Protein AF-A0A7S0GGE9-F1 (afdb_monomer)

Structure (mmCIF, N/CA/C/O backbone):
data_AF-A0A7S0GGE9-F1
#
_entry.id   AF-A0A7S0GGE9-F1
#
loop_
_atom_site.group_PDB
_atom_site.id
_atom_site.type_symbol
_atom_site.label_atom_id
_atom_site.label_alt_id
_atom_site.label_comp_id
_atom_site.label_asym_id
_atom_site.label_entity_id
_atom_site.label_seq_id
_atom_site.pdbx_PDB_ins_code
_atom_site.Cartn_x
_atom_site.Cartn_y
_atom_site.Cartn_z
_atom_site.occupancy
_atom_site.B_iso_or_equiv
_atom_site.auth_seq_id
_atom_site.auth_comp_id
_atom_site.auth_asym_id
_atom_site.auth_atom_id
_atom_site.pdbx_PDB_model_num
ATOM 1 N N . ARG A 1 1 ? -25.304 0.368 14.882 1.00 48.28 1 ARG A N 1
ATOM 2 C CA . ARG A 1 1 ? -25.007 -0.740 13.941 1.00 48.28 1 ARG A CA 1
ATOM 3 C C . ARG A 1 1 ? -23.683 -0.391 13.279 1.00 48.28 1 ARG A C 1
ATOM 5 O O . ARG A 1 1 ? -23.496 0.767 12.946 1.00 48.28 1 ARG A O 1
ATOM 12 N N . LEU A 1 2 ? -22.717 -1.307 13.306 1.00 71.12 2 LEU A N 1
ATOM 13 C CA . LEU A 1 2 ? -21.296 -1.013 13.090 1.00 71.12 2 LEU A CA 1
ATOM 14 C C . LEU A 1 2 ? -21.057 -0.567 11.641 1.00 71.12 2 LEU A C 1
ATOM 16 O O . LEU A 1 2 ? -21.438 -1.290 10.727 1.00 71.12 2 LEU A O 1
ATOM 20 N N . ARG A 1 3 ? -20.396 0.581 11.437 1.00 83.38 3 ARG A N 1
ATOM 21 C CA . ARG A 1 3 ? -20.016 1.112 10.111 1.00 83.38 3 ARG A CA 1
ATOM 22 C C . ARG A 1 3 ? -19.328 0.058 9.229 1.00 83.38 3 ARG A C 1
ATOM 24 O O . ARG A 1 3 ? -19.506 0.059 8.022 1.00 83.38 3 ARG A O 1
ATOM 31 N N . MET A 1 4 ? -18.613 -0.888 9.842 1.00 87.69 4 MET A N 1
ATOM 32 C CA . MET A 1 4 ? -18.031 -2.055 9.167 1.00 87.69 4 MET A CA 1
ATOM 33 C C . MET A 1 4 ? -19.074 -2.892 8.416 1.00 87.69 4 MET A C 1
ATOM 35 O O . MET A 1 4 ? -18.891 -3.166 7.237 1.00 87.69 4 MET A O 1
ATOM 39 N N . ALA A 1 5 ? -20.196 -3.229 9.058 1.00 87.56 5 ALA A N 1
ATOM 40 C CA . ALA A 1 5 ? -21.264 -4.004 8.431 1.00 87.56 5 ALA A CA 1
ATOM 41 C C . ALA A 1 5 ? -21.947 -3.219 7.303 1.00 87.56 5 ALA A C 1
ATOM 43 O O . ALA A 1 5 ? -22.326 -3.794 6.288 1.00 87.56 5 ALA A O 1
ATOM 44 N N . GLU A 1 6 ? -22.078 -1.898 7.456 1.00 86.19 6 GLU A N 1
ATOM 45 C CA . GLU A 1 6 ? -22.597 -1.042 6.390 1.00 86.19 6 GLU A CA 1
ATOM 46 C C . GLU A 1 6 ? -21.668 -1.037 5.175 1.00 86.19 6 GLU A C 1
ATOM 48 O O . GLU A 1 6 ? -22.169 -1.055 4.058 1.00 86.19 6 GLU A O 1
ATOM 53 N N . GLU A 1 7 ? -20.350 -1.032 5.366 1.00 84.62 7 GLU A N 1
ATOM 54 C CA . GLU A 1 7 ? -19.354 -1.080 4.285 1.00 84.62 7 GLU A CA 1
ATOM 55 C C . GLU A 1 7 ? -19.068 -2.503 3.764 1.00 84.62 7 GLU A C 1
ATOM 57 O O . GLU A 1 7 ? -18.236 -2.672 2.874 1.00 84.62 7 GLU A O 1
ATOM 62 N N . GLY A 1 8 ? -19.759 -3.529 4.279 1.00 85.81 8 GLY A N 1
ATOM 63 C CA . GLY A 1 8 ? -19.560 -4.924 3.872 1.00 85.81 8 GLY A CA 1
ATOM 64 C C . GLY A 1 8 ? -18.217 -5.513 4.319 1.00 85.81 8 GLY A C 1
ATOM 65 O O . GLY A 1 8 ? -17.661 -6.360 3.626 1.00 85.81 8 GLY A O 1
ATOM 66 N N . LEU A 1 9 ? -17.675 -5.033 5.443 1.00 87.81 9 LEU A N 1
ATOM 67 C CA . LEU A 1 9 ? -16.426 -5.507 6.035 1.00 87.81 9 LEU A CA 1
ATOM 68 C C . LEU A 1 9 ? -16.710 -6.489 7.174 1.00 87.81 9 LEU A C 1
ATOM 70 O O . LEU A 1 9 ? -17.235 -6.101 8.222 1.00 87.81 9 LEU A O 1
ATOM 74 N N . ASP A 1 10 ? -16.295 -7.739 6.989 1.00 90.06 10 ASP A N 1
ATOM 75 C CA . ASP A 1 10 ? -16.290 -8.746 8.047 1.00 90.06 10 ASP A CA 1
ATOM 76 C C . ASP A 1 10 ? -15.086 -8.534 8.972 1.00 90.06 10 ASP A C 1
ATOM 78 O O . ASP A 1 10 ? -13.942 -8.440 8.523 1.00 90.06 10 ASP A O 1
ATOM 82 N N . GLY A 1 11 ? -15.327 -8.458 10.280 1.00 88.44 11 GLY A N 1
ATOM 83 C CA . GLY A 1 11 ? -14.250 -8.309 11.251 1.00 88.44 11 GLY A CA 1
ATOM 84 C C . GLY A 1 11 ? -14.726 -7.972 12.656 1.00 88.44 11 GLY A C 1
ATOM 85 O O . GLY A 1 11 ? -15.913 -8.040 12.975 1.00 88.44 11 GLY A O 1
ATOM 86 N N . PHE A 1 12 ? -13.765 -7.589 13.491 1.00 86.69 12 PHE A N 1
ATOM 87 C CA . PHE A 1 12 ? -13.970 -7.242 14.893 1.00 86.69 12 PHE A CA 1
ATOM 88 C C . PHE A 1 12 ? -13.584 -5.783 15.136 1.00 86.69 12 PHE A C 1
ATOM 90 O O . PHE A 1 12 ? -12.738 -5.233 14.431 1.00 86.69 12 PHE A O 1
ATOM 97 N N . ALA A 1 13 ? -14.204 -5.167 16.139 1.00 88.19 13 ALA A N 1
ATOM 98 C CA . ALA A 1 13 ? -13.867 -3.824 16.588 1.00 88.19 13 ALA A CA 1
ATOM 99 C C . ALA A 1 13 ? -13.312 -3.892 18.013 1.00 88.19 13 ALA A C 1
ATOM 101 O O . ALA A 1 13 ? -13.937 -4.483 18.893 1.00 88.19 13 ALA A O 1
ATOM 102 N N . GLU A 1 14 ? -12.162 -3.264 18.227 1.00 86.25 14 GLU A N 1
ATOM 103 C CA . GLU A 1 14 ? -11.495 -3.145 19.522 1.00 86.25 14 GLU A CA 1
ATOM 104 C C . GLU A 1 14 ? -11.276 -1.659 19.829 1.00 86.25 14 GLU A C 1
ATOM 106 O O . GLU A 1 14 ? -11.002 -0.864 18.927 1.00 86.25 14 GLU A O 1
ATOM 111 N N . VAL A 1 15 ? -11.429 -1.271 21.096 1.00 89.81 15 VAL A N 1
ATOM 112 C CA . VAL A 1 15 ? -11.192 0.100 21.562 1.00 89.81 15 VAL A CA 1
ATOM 113 C C . VAL A 1 15 ? -10.160 0.053 22.677 1.00 89.81 15 VAL A C 1
ATOM 115 O O . VAL A 1 15 ? -10.407 -0.539 23.725 1.00 89.81 15 VAL A O 1
ATOM 118 N N . VAL A 1 16 ? -9.025 0.713 22.457 1.00 89.38 16 VAL A N 1
ATOM 119 C CA . VAL A 1 16 ? -7.952 0.845 23.445 1.00 89.38 16 VAL A CA 1
ATOM 120 C C . VAL A 1 16 ? -7.959 2.269 23.985 1.00 89.38 16 VAL A C 1
ATOM 122 O O . VAL A 1 16 ? -7.801 3.230 23.233 1.00 89.38 16 VAL A O 1
ATOM 125 N N . ALA A 1 17 ? -8.157 2.405 25.295 1.00 90.44 17 ALA A N 1
ATOM 126 C CA . ALA A 1 17 ? -8.022 3.671 26.003 1.00 90.44 17 ALA A CA 1
ATOM 127 C C . ALA A 1 17 ? -6.637 3.738 26.655 1.00 90.44 17 ALA A C 1
ATOM 129 O O . ALA A 1 17 ? -6.206 2.780 27.293 1.00 90.44 17 ALA A O 1
ATOM 130 N N . THR A 1 18 ? -5.952 4.872 26.517 1.00 87.62 18 THR A N 1
ATOM 131 C CA . THR A 1 18 ? -4.646 5.103 27.140 1.00 87.62 18 THR A CA 1
ATOM 132 C C . THR A 1 18 ? -4.607 6.468 27.814 1.00 87.62 18 THR A C 1
ATOM 134 O O . THR A 1 18 ? -5.275 7.404 27.374 1.00 87.62 18 THR A O 1
ATOM 137 N N . GLN A 1 19 ? -3.819 6.568 28.882 1.00 88.38 19 GLN A N 1
ATOM 138 C CA . GLN A 1 19 ? -3.382 7.845 29.457 1.00 88.38 19 GLN A CA 1
ATOM 139 C C . GLN A 1 19 ? -1.988 8.253 28.949 1.00 88.38 19 GLN A C 1
ATOM 141 O O . GLN A 1 19 ? -1.542 9.362 29.229 1.00 88.38 19 GLN A O 1
ATOM 146 N N . ALA A 1 20 ? -1.306 7.348 28.240 1.00 84.62 20 ALA A N 1
ATOM 147 C CA . ALA A 1 20 ? 0.007 7.557 27.645 1.00 84.62 20 ALA A CA 1
ATOM 148 C C . ALA A 1 20 ? -0.105 8.160 26.232 1.00 84.62 20 ALA A C 1
ATOM 150 O O . ALA A 1 20 ? -1.142 8.707 25.847 1.00 84.62 20 ALA A O 1
ATOM 151 N N . GLU A 1 21 ? 0.972 8.059 25.456 1.00 86.38 21 GLU A N 1
ATOM 152 C CA . GLU A 1 21 ? 1.027 8.571 24.091 1.00 86.38 21 GLU A CA 1
ATOM 153 C C . GLU A 1 21 ? 0.160 7.749 23.125 1.00 86.38 21 GLU A C 1
ATOM 155 O O . GLU A 1 21 ? -0.146 6.570 23.328 1.00 86.38 21 GLU A O 1
ATOM 160 N N . TYR A 1 22 ? -0.235 8.388 22.024 1.00 87.06 22 TYR A N 1
ATOM 161 C CA . TYR A 1 22 ? -1.051 7.766 20.981 1.00 87.06 22 TYR A CA 1
ATOM 162 C C . TYR A 1 22 ? -0.355 6.560 20.324 1.00 87.06 22 TYR A C 1
ATOM 164 O O . TYR A 1 22 ? -0.999 5.562 19.991 1.00 87.06 22 TYR A O 1
ATOM 172 N N . SER A 1 23 ? 0.968 6.640 20.178 1.00 90.31 23 SER A N 1
ATOM 173 C CA . SER A 1 23 ? 1.836 5.578 19.661 1.00 90.31 23 SER A CA 1
ATOM 174 C C . SER A 1 23 ? 1.740 4.292 20.491 1.00 90.31 23 SER A C 1
ATOM 176 O O . SER A 1 23 ? 1.601 3.205 19.921 1.00 90.31 23 SER A O 1
ATOM 178 N N . ASP A 1 24 ? 1.734 4.412 21.820 1.00 90.62 24 ASP A N 1
ATOM 179 C CA . ASP A 1 24 ? 1.624 3.285 22.749 1.00 90.62 24 ASP A CA 1
ATOM 180 C C . ASP A 1 24 ? 0.258 2.608 22.657 1.00 90.62 24 ASP A C 1
ATOM 182 O O . ASP A 1 24 ? 0.182 1.380 22.649 1.00 90.62 24 ASP A O 1
ATOM 186 N N . ALA A 1 25 ? -0.824 3.384 22.518 1.00 91.56 25 ALA A N 1
ATOM 187 C CA . ALA A 1 25 ? -2.161 2.822 22.317 1.00 91.56 25 ALA A CA 1
ATOM 188 C C . ALA A 1 25 ? -2.255 1.990 21.036 1.00 91.56 25 ALA A C 1
ATOM 190 O O . ALA A 1 25 ? -2.810 0.890 21.064 1.00 91.56 25 ALA A O 1
ATOM 191 N N . ILE A 1 26 ? -1.704 2.484 19.921 1.00 91.00 26 ILE A N 1
ATOM 192 C CA . ILE A 1 26 ? -1.685 1.717 18.669 1.00 91.00 26 ILE A CA 1
ATOM 193 C C . ILE A 1 26 ? -0.847 0.454 18.839 1.00 91.00 26 ILE A C 1
ATOM 195 O O . ILE A 1 26 ? -1.274 -0.618 18.415 1.00 91.00 26 ILE A O 1
ATOM 199 N N . CYS A 1 27 ? 0.330 0.551 19.460 1.00 91.00 27 CYS A N 1
ATOM 200 C CA . CYS A 1 27 ? 1.185 -0.615 19.649 1.00 91.00 27 CYS A CA 1
ATOM 201 C C . CYS A 1 27 ? 0.510 -1.667 20.533 1.00 91.00 27 CYS A C 1
ATOM 203 O O . CYS A 1 27 ? 0.489 -2.839 20.166 1.00 91.00 27 CYS A O 1
ATOM 205 N N . ALA A 1 28 ? -0.111 -1.251 21.638 1.00 91.06 28 ALA A N 1
ATOM 206 C CA . ALA A 1 28 ? -0.884 -2.132 22.503 1.00 91.06 28 ALA A CA 1
ATOM 207 C C . ALA A 1 28 ? -2.034 -2.807 21.745 1.00 91.06 28 ALA A C 1
ATOM 209 O O . ALA A 1 28 ? -2.199 -4.018 21.866 1.00 91.06 28 ALA A O 1
ATOM 210 N N . ALA A 1 29 ? -2.775 -2.063 20.916 1.00 91.19 29 ALA A N 1
ATOM 211 C CA . ALA A 1 29 ? -3.810 -2.642 20.064 1.00 91.19 29 ALA A CA 1
ATOM 212 C C . ALA A 1 29 ? -3.218 -3.706 19.126 1.00 91.19 29 ALA A C 1
ATOM 214 O O . ALA A 1 29 ? -3.682 -4.835 19.104 1.00 91.19 29 ALA A O 1
ATOM 215 N N . VAL A 1 30 ? -2.13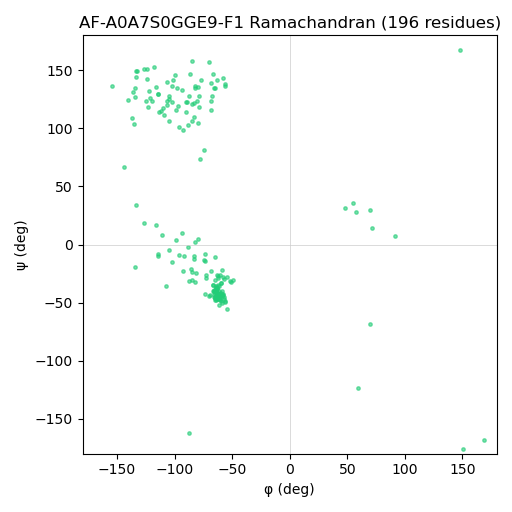2 -3.403 18.410 1.00 90.94 30 VAL A N 1
ATOM 216 C CA . VAL A 1 30 ? -1.520 -4.344 17.453 1.00 90.94 30 VAL A CA 1
ATOM 217 C C . VAL A 1 30 ? -0.999 -5.622 18.125 1.00 90.94 30 VAL A C 1
ATOM 219 O O . VAL A 1 30 ? -1.074 -6.689 17.516 1.00 90.94 30 VAL A O 1
ATOM 222 N N . VAL A 1 31 ? -0.475 -5.532 19.352 1.00 88.50 31 VAL A N 1
ATOM 223 C CA . VAL A 1 31 ? -0.001 -6.699 20.119 1.00 88.50 31 VAL A CA 1
ATOM 224 C C . VAL A 1 31 ? -1.164 -7.536 20.647 1.00 88.50 31 VAL A C 1
ATOM 226 O O . VAL A 1 31 ? -1.101 -8.763 20.593 1.00 88.50 31 VAL A O 1
ATOM 229 N N . ASN A 1 32 ? -2.204 -6.883 21.170 1.00 88.12 32 ASN A N 1
ATOM 230 C CA . ASN A 1 32 ? -3.310 -7.555 21.850 1.00 88.12 32 ASN A CA 1
ATOM 231 C C . ASN A 1 32 ? -4.388 -8.058 20.882 1.00 88.12 32 ASN A C 1
ATOM 233 O O . ASN A 1 32 ? -5.094 -9.016 21.199 1.00 88.12 32 ASN A O 1
ATOM 237 N N . THR A 1 33 ? -4.501 -7.462 19.693 1.00 89.38 33 THR A N 1
ATOM 238 C CA . THR A 1 33 ? -5.416 -7.932 18.659 1.00 89.38 33 THR A CA 1
ATOM 239 C C . THR A 1 33 ? -4.959 -9.284 18.113 1.00 89.38 33 THR A C 1
ATOM 241 O O . THR A 1 33 ? -3.877 -9.441 17.543 1.00 89.38 33 THR A O 1
ATOM 244 N N . GLY A 1 34 ? -5.850 -10.263 18.201 1.00 83.06 34 GLY A N 1
ATOM 245 C CA . GLY A 1 34 ? -5.639 -11.606 17.685 1.00 83.06 34 GLY A CA 1
ATOM 246 C C . GLY A 1 34 ? -6.358 -12.638 18.540 1.00 83.06 34 GLY A C 1
ATOM 247 O O . GLY A 1 34 ? -6.826 -12.346 19.637 1.00 83.06 34 GLY A O 1
ATOM 248 N N . LEU A 1 35 ? -6.460 -13.863 18.034 1.00 82.38 35 LEU A N 1
ATOM 249 C CA . LEU A 1 35 ? -6.977 -14.989 18.804 1.00 82.38 35 LEU A CA 1
ATOM 250 C C . LEU A 1 35 ? -6.098 -16.214 18.557 1.00 82.38 35 LEU A C 1
ATOM 252 O O . LEU A 1 35 ? -6.100 -16.799 17.471 1.00 82.38 35 LEU A O 1
ATOM 256 N N . GLY 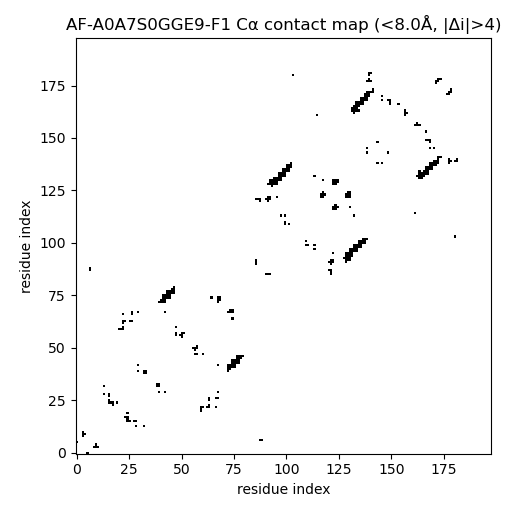A 1 36 ? -5.330 -16.597 19.578 1.00 80.69 36 GLY A N 1
ATOM 257 C CA . GLY A 1 36 ? -4.381 -17.705 19.489 1.00 80.69 36 GLY A CA 1
ATOM 258 C C . GLY A 1 36 ? -3.331 -17.464 18.391 1.00 80.69 36 GLY A C 1
ATOM 259 O O . GLY A 1 36 ? -2.653 -16.440 18.430 1.00 80.69 36 GLY A O 1
ATOM 260 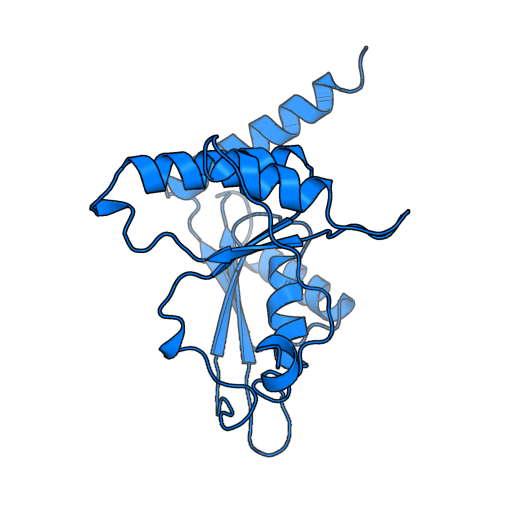N N . PRO A 1 37 ? -3.169 -18.368 17.404 1.00 81.19 37 PRO A N 1
ATOM 261 C CA . PRO A 1 37 ? -2.177 -18.200 16.340 1.00 81.19 37 PRO A CA 1
ATOM 262 C C . PRO A 1 37 ? -2.559 -17.125 15.308 1.00 81.19 37 PRO A C 1
ATOM 264 O O . PRO A 1 37 ? -1.718 -16.721 14.504 1.00 81.19 37 PRO A O 1
ATOM 267 N N . VAL A 1 38 ? -3.817 -16.667 15.292 1.00 85.00 38 VAL A N 1
ATOM 268 C CA . VAL A 1 38 ? -4.288 -15.661 14.337 1.00 85.00 38 VAL A CA 1
ATOM 269 C C . VAL A 1 38 ? -3.970 -14.277 14.888 1.00 85.00 38 VAL A C 1
ATOM 271 O O . VAL A 1 38 ? -4.637 -13.804 15.803 1.00 85.00 38 VAL A O 1
ATOM 274 N N . SER A 1 39 ? -2.967 -13.616 14.310 1.00 87.62 39 SER A N 1
ATOM 275 C CA . SER A 1 39 ? -2.643 -12.211 14.581 1.00 87.62 39 SER A CA 1
ATOM 276 C C . SER A 1 39 ? -2.576 -11.421 13.269 1.00 87.62 39 SER A C 1
ATOM 278 O O . SER A 1 39 ? -2.237 -12.001 12.230 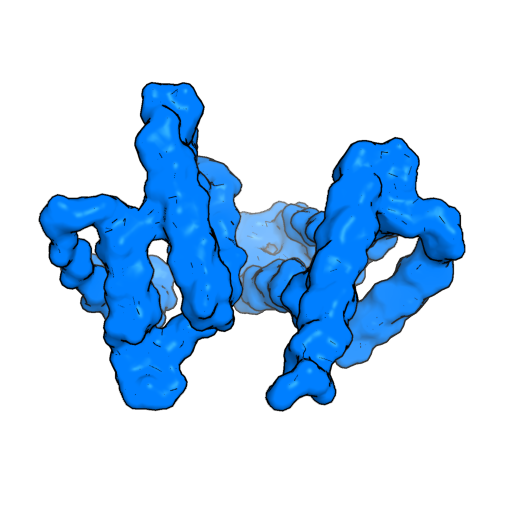1.00 87.62 39 SER A O 1
ATOM 280 N N . PRO A 1 40 ? -2.874 -10.109 13.277 1.00 90.00 40 PRO A N 1
ATOM 281 C CA . PRO A 1 40 ? -2.725 -9.272 12.091 1.00 90.00 40 PRO A CA 1
ATOM 282 C C . PRO A 1 40 ? -1.294 -9.343 11.552 1.00 90.00 40 PRO A C 1
ATOM 284 O O . PRO A 1 40 ? -0.341 -9.315 12.327 1.00 90.00 40 PRO A O 1
ATOM 287 N N . ASN A 1 41 ? -1.115 -9.423 10.234 1.00 91.44 41 ASN A N 1
ATOM 288 C CA . ASN A 1 41 ? 0.207 -9.375 9.587 1.00 91.44 41 ASN A CA 1
ATOM 289 C C . ASN A 1 41 ? 0.509 -8.007 8.954 1.00 91.44 41 ASN A C 1
ATOM 291 O O . ASN A 1 41 ? 1.662 -7.715 8.646 1.00 91.44 41 ASN A O 1
ATOM 295 N N . THR A 1 42 ? -0.522 -7.177 8.791 1.00 93.12 42 THR A N 1
ATOM 296 C CA . THR A 1 42 ? -0.462 -5.863 8.156 1.00 93.12 42 THR A CA 1
ATOM 297 C C . THR A 1 42 ? -1.253 -4.868 8.987 1.00 93.12 42 THR A C 1
ATOM 299 O O . THR A 1 42 ? -2.399 -5.137 9.345 1.00 93.12 42 THR A O 1
ATOM 302 N N . VAL A 1 43 ? -0.658 -3.714 9.273 1.00 94.12 43 VAL A N 1
ATOM 303 C CA . VAL A 1 43 ? -1.323 -2.589 9.928 1.00 94.12 43 VAL A CA 1
ATOM 304 C C . VAL A 1 43 ? -1.603 -1.512 8.893 1.00 94.12 43 VAL A C 1
ATOM 306 O O . VAL A 1 43 ? -0.714 -1.083 8.155 1.00 94.12 43 VAL A O 1
ATOM 309 N N . LEU A 1 44 ? -2.858 -1.077 8.849 1.00 93.81 44 LEU A N 1
ATOM 310 C CA . LEU A 1 44 ? -3.320 -0.027 7.961 1.00 93.81 44 LEU A CA 1
ATOM 311 C C . LEU A 1 44 ? -3.469 1.288 8.723 1.00 93.81 44 LEU A C 1
ATOM 313 O O . LEU A 1 44 ? -4.235 1.357 9.680 1.00 93.81 44 LEU A O 1
ATOM 317 N N . LEU A 1 45 ? -2.772 2.334 8.281 1.00 93.69 45 LEU A N 1
ATOM 318 C CA . LEU A 1 45 ? -2.795 3.654 8.913 1.00 93.69 45 LEU A CA 1
ATOM 319 C C . LEU A 1 45 ? -3.208 4.743 7.922 1.00 93.69 45 LEU A C 1
ATOM 321 O O . LEU A 1 45 ? -2.931 4.662 6.726 1.00 93.69 45 LEU A O 1
ATOM 325 N N . ALA A 1 46 ? -3.831 5.803 8.428 1.00 92.38 46 ALA A N 1
ATOM 326 C CA . ALA A 1 46 ? -4.057 7.021 7.659 1.00 92.38 46 ALA A CA 1
ATOM 327 C C . ALA A 1 46 ? -2.843 7.955 7.759 1.00 92.38 46 ALA A C 1
ATOM 329 O O . ALA A 1 46 ? -2.181 8.030 8.794 1.00 92.38 46 ALA A O 1
ATOM 330 N N . TRP A 1 47 ? -2.566 8.702 6.692 1.00 93.31 47 TRP A N 1
ATOM 331 C CA . TRP A 1 47 ? -1.546 9.746 6.714 1.00 93.31 47 TRP A CA 1
ATOM 332 C C . TRP A 1 47 ? -1.945 10.887 7.669 1.00 93.31 47 TRP A C 1
ATOM 334 O O . TRP A 1 47 ? -3.077 11.380 7.588 1.00 93.31 47 TRP A O 1
ATOM 344 N N . PRO A 1 48 ? -1.032 11.377 8.527 1.00 92.56 48 PRO A N 1
ATOM 345 C CA . PRO A 1 48 ? -1.332 12.446 9.474 1.00 92.56 48 PRO A CA 1
ATOM 346 C C . PRO A 1 48 ? -1.423 13.808 8.769 1.00 92.56 48 PRO A C 1
ATOM 348 O O . PRO A 1 48 ? -0.475 14.577 8.782 1.00 92.56 48 PRO A O 1
ATOM 351 N N . ASN A 1 49 ? -2.547 14.150 8.135 1.00 89.75 49 ASN A N 1
ATOM 352 C CA . ASN A 1 49 ? -2.663 15.352 7.284 1.00 89.75 49 ASN A CA 1
ATOM 353 C C . ASN A 1 49 ? -2.262 16.685 7.962 1.00 89.75 49 ASN A C 1
ATOM 355 O O . ASN A 1 49 ? -1.789 17.594 7.281 1.00 89.75 49 ASN A O 1
ATOM 359 N N . THR A 1 50 ? -2.396 16.796 9.285 1.00 90.00 50 THR A N 1
ATOM 360 C CA . THR A 1 50 ? -2.096 17.999 10.086 1.00 90.00 50 THR A CA 1
ATOM 361 C C . THR A 1 50 ? -0.673 18.033 10.664 1.00 90.00 50 THR A C 1
ATOM 363 O O . THR A 1 50 ? -0.346 18.918 11.455 1.00 90.00 50 THR A O 1
ATOM 366 N N . TRP A 1 51 ? 0.213 17.119 10.250 1.00 91.25 51 TRP A N 1
ATOM 367 C CA . TRP A 1 51 ? 1.585 17.020 10.771 1.00 91.25 51 TRP A CA 1
ATOM 368 C C . TRP A 1 51 ? 2.416 18.304 10.605 1.00 91.25 51 TRP A C 1
ATOM 370 O O . TRP A 1 51 ? 3.311 18.573 11.397 1.00 91.25 51 TRP A O 1
ATOM 380 N N . ARG A 1 52 ? 2.118 19.121 9.583 1.00 90.75 52 ARG A N 1
ATOM 381 C CA . ARG A 1 52 ? 2.835 20.384 9.325 1.00 90.75 52 ARG A CA 1
ATOM 382 C C . ARG A 1 52 ? 2.501 21.486 10.323 1.00 90.75 52 ARG A C 1
ATOM 384 O O . ARG A 1 52 ? 3.319 22.370 10.537 1.00 90.75 52 ARG A O 1
ATOM 391 N N . THR A 1 53 ? 1.297 21.460 10.888 1.00 91.62 53 THR A N 1
ATOM 392 C CA . THR A 1 53 ? 0.841 22.460 11.862 1.00 91.62 53 THR A CA 1
ATOM 393 C C . THR A 1 53 ? 1.121 22.028 13.295 1.00 91.62 53 THR A C 1
ATOM 395 O O . THR A 1 53 ? 1.194 22.874 14.178 1.00 91.62 53 THR A O 1
ATOM 398 N N . ASN A 1 54 ? 1.280 20.724 13.536 1.00 88.94 54 ASN A N 1
ATOM 399 C CA . ASN A 1 54 ? 1.579 20.173 14.851 1.00 88.94 54 ASN A CA 1
ATOM 400 C C . ASN A 1 54 ? 2.680 19.108 14.744 1.00 88.94 54 ASN A C 1
ATOM 402 O O . ASN A 1 54 ? 2.424 17.975 14.330 1.00 88.94 54 ASN A O 1
ATOM 406 N N . GLY A 1 55 ? 3.897 19.480 15.152 1.00 84.69 55 GLY A N 1
ATOM 407 C CA . GLY A 1 55 ? 5.071 18.607 15.101 1.00 84.69 55 GLY A CA 1
ATOM 408 C C . GLY A 1 55 ? 4.952 17.347 15.964 1.00 84.69 55 GLY A C 1
ATOM 409 O O . GLY A 1 55 ? 5.513 16.318 15.591 1.00 84.69 55 GLY A O 1
ATOM 410 N N . ASN A 1 56 ? 4.162 17.378 17.044 1.00 89.50 56 ASN A N 1
ATOM 411 C CA . ASN A 1 56 ? 3.962 16.207 17.903 1.00 89.50 56 ASN A CA 1
ATOM 412 C C . ASN A 1 56 ? 3.267 15.075 17.136 1.00 89.50 56 ASN A C 1
ATOM 414 O O . ASN A 1 56 ? 3.664 13.927 17.254 1.00 89.50 56 ASN A O 1
ATOM 418 N N . ILE A 1 57 ? 2.327 15.397 16.239 1.00 90.69 57 ILE A N 1
ATOM 419 C CA . ILE A 1 57 ? 1.653 14.389 15.402 1.00 90.69 57 ILE A CA 1
ATOM 420 C C . ILE A 1 57 ? 2.657 13.686 14.478 1.00 90.69 57 ILE A C 1
ATOM 422 O O . ILE A 1 57 ? 2.547 12.487 14.230 1.00 90.69 57 ILE A O 1
ATOM 426 N N . ALA A 1 58 ? 3.642 14.422 13.952 1.00 91.81 58 ALA A N 1
ATOM 427 C CA . ALA A 1 58 ? 4.690 13.831 13.124 1.00 91.81 58 ALA A CA 1
ATOM 428 C C . ALA A 1 58 ? 5.566 12.873 13.944 1.00 91.81 58 ALA A C 1
ATOM 430 O O . ALA A 1 58 ? 5.870 11.775 13.475 1.00 91.81 58 ALA A O 1
ATOM 431 N N . TYR A 1 59 ? 5.942 13.281 15.160 1.00 91.44 59 TYR A N 1
ATOM 432 C CA . TYR A 1 59 ? 6.709 12.449 16.083 1.00 91.44 59 TYR A CA 1
ATOM 433 C C . TYR A 1 59 ? 5.939 11.177 16.453 1.00 91.44 59 TYR A C 1
ATOM 435 O O . TYR A 1 59 ? 6.448 10.082 16.225 1.00 91.44 59 TYR A O 1
ATOM 443 N N . ASP A 1 60 ? 4.689 11.310 16.897 1.00 92.12 60 ASP A N 1
ATOM 444 C CA . ASP A 1 60 ? 3.821 10.190 17.271 1.00 92.12 60 ASP A CA 1
ATOM 445 C C . ASP A 1 60 ? 3.634 9.213 16.111 1.00 92.12 60 ASP A C 1
ATOM 447 O O . ASP A 1 60 ? 3.710 7.997 16.293 1.00 92.12 60 ASP A O 1
ATOM 451 N N . PHE A 1 61 ? 3.438 9.725 14.892 1.00 94.19 61 PHE A N 1
ATOM 452 C CA . PHE A 1 61 ? 3.306 8.893 13.700 1.00 94.19 61 PHE A CA 1
ATOM 453 C C . PHE A 1 61 ? 4.592 8.110 13.405 1.00 94.19 61 PHE A C 1
ATOM 455 O O . PHE A 1 61 ? 4.535 6.905 13.165 1.00 94.19 61 PHE A O 1
ATOM 462 N N . VAL A 1 62 ? 5.765 8.749 13.471 1.00 94.19 62 VAL A N 1
ATOM 463 C CA . VAL A 1 62 ? 7.056 8.065 13.272 1.00 94.19 62 VAL A CA 1
ATOM 464 C C . VAL A 1 62 ? 7.323 7.044 14.382 1.00 94.19 62 VAL A C 1
ATOM 466 O O . VAL A 1 62 ? 7.771 5.935 14.088 1.00 94.19 62 VAL A O 1
ATOM 469 N N . SER A 1 63 ? 7.018 7.376 15.636 1.00 94.06 63 SER A N 1
ATOM 470 C CA . SER A 1 63 ? 7.117 6.456 16.775 1.00 94.06 63 SER A CA 1
ATOM 471 C C . SER A 1 63 ? 6.192 5.251 16.602 1.00 94.06 63 SER A C 1
ATOM 473 O O . SER A 1 63 ? 6.624 4.115 16.790 1.00 94.06 63 SER A O 1
ATOM 475 N N . THR A 1 64 ? 4.969 5.472 16.114 1.00 94.94 64 THR A N 1
ATOM 476 C CA . THR A 1 64 ? 4.021 4.408 15.755 1.00 94.94 64 THR A CA 1
ATOM 477 C C . THR A 1 64 ? 4.592 3.497 14.664 1.00 94.94 64 THR A C 1
ATOM 479 O O . THR A 1 64 ? 4.588 2.276 14.814 1.00 94.94 64 THR A O 1
ATOM 482 N N . LEU A 1 65 ? 5.142 4.063 13.581 1.00 95.75 65 LEU A N 1
ATOM 483 C CA . LEU A 1 65 ? 5.764 3.283 12.503 1.00 95.75 65 LEU A CA 1
ATOM 484 C C . LEU A 1 65 ? 6.932 2.431 13.012 1.00 95.75 65 LEU A C 1
ATOM 486 O O . LEU A 1 65 ? 7.057 1.265 12.631 1.00 95.75 65 LEU A O 1
ATOM 490 N N . ARG A 1 66 ? 7.771 2.989 13.892 1.00 94.69 66 ARG A N 1
ATOM 491 C CA . ARG A 1 66 ? 8.873 2.257 14.533 1.00 94.69 66 ARG A CA 1
ATOM 492 C C . ARG A 1 66 ? 8.353 1.107 15.389 1.00 94.69 66 ARG A C 1
ATOM 494 O O . ARG A 1 66 ? 8.842 -0.008 15.239 1.00 94.69 66 ARG A O 1
ATOM 501 N N . GLY A 1 67 ? 7.338 1.355 16.217 1.00 94.31 67 GLY A N 1
ATOM 502 C CA . GLY A 1 67 ? 6.696 0.323 17.029 1.00 94.31 67 GLY A CA 1
ATOM 503 C C . GLY A 1 67 ? 6.181 -0.836 16.177 1.00 94.31 67 GLY A C 1
ATOM 504 O O . GLY A 1 67 ? 6.533 -1.989 16.421 1.00 94.31 67 GLY A O 1
ATOM 505 N N . ILE A 1 68 ? 5.437 -0.541 15.108 1.00 94.94 68 ILE A N 1
ATOM 506 C CA . ILE A 1 68 ? 4.885 -1.576 14.222 1.00 94.94 68 ILE A CA 1
ATOM 507 C C . ILE A 1 68 ? 5.976 -2.349 13.476 1.00 94.94 68 ILE A C 1
ATOM 509 O O . ILE A 1 68 ? 5.904 -3.576 13.363 1.00 94.94 68 ILE A O 1
ATOM 513 N N . THR A 1 69 ? 7.017 -1.655 13.017 1.00 92.06 69 THR A N 1
ATOM 514 C CA . THR A 1 69 ? 8.149 -2.292 12.333 1.00 92.06 69 THR A CA 1
ATOM 515 C C . THR A 1 69 ? 8.904 -3.236 13.274 1.00 92.06 69 THR A C 1
ATOM 517 O O . THR A 1 69 ? 9.239 -4.353 12.882 1.00 92.06 69 THR A O 1
ATOM 520 N N . ASN A 1 70 ? 9.102 -2.846 14.539 1.00 93.44 70 ASN A N 1
ATOM 521 C CA . ASN A 1 70 ? 9.723 -3.698 15.560 1.00 93.44 70 ASN A CA 1
ATOM 522 C C . ASN A 1 70 ? 8.900 -4.965 15.846 1.00 93.44 70 ASN A C 1
ATOM 524 O O . ASN A 1 70 ? 9.463 -6.011 16.162 1.00 93.44 70 ASN A O 1
ATOM 528 N N . MET A 1 71 ? 7.577 -4.902 15.666 1.00 91.94 71 MET A N 1
ATOM 529 C CA . MET A 1 71 ? 6.674 -6.056 15.755 1.00 91.94 71 MET A CA 1
ATOM 530 C C . MET A 1 71 ? 6.667 -6.937 14.493 1.00 91.94 71 MET A C 1
ATOM 532 O O . MET A 1 71 ? 5.892 -7.892 14.415 1.00 91.94 71 MET A O 1
ATOM 536 N N . LYS A 1 72 ? 7.522 -6.637 13.503 1.00 91.31 72 LYS A N 1
ATOM 537 C CA . LYS A 1 72 ? 7.654 -7.367 12.230 1.00 91.31 72 LYS A CA 1
ATOM 538 C C . LYS A 1 72 ? 6.331 -7.484 11.465 1.00 91.31 72 LYS A C 1
ATOM 540 O O . LYS A 1 72 ? 6.058 -8.504 10.832 1.00 91.31 72 LYS A O 1
ATOM 545 N N . LYS A 1 73 ? 5.492 -6.448 11.538 1.00 92.12 73 LYS A N 1
ATOM 546 C CA . LYS A 1 73 ? 4.249 -6.353 10.763 1.00 92.12 73 LYS A CA 1
ATOM 547 C C . LYS A 1 73 ? 4.473 -5.467 9.541 1.00 92.12 73 LYS A C 1
ATOM 549 O O . LYS A 1 73 ? 5.211 -4.485 9.610 1.00 92.12 73 LYS A O 1
ATOM 554 N N . ALA A 1 74 ? 3.814 -5.791 8.432 1.00 93.06 74 ALA A N 1
ATOM 555 C CA . ALA A 1 74 ? 3.765 -4.893 7.287 1.00 93.06 74 ALA A CA 1
ATOM 556 C C . ALA A 1 74 ? 2.970 -3.630 7.652 1.00 93.06 74 ALA A C 1
ATOM 558 O O . ALA A 1 74 ? 2.013 -3.695 8.425 1.00 93.06 74 ALA A O 1
ATOM 559 N N . VAL A 1 75 ? 3.341 -2.485 7.083 1.00 93.69 75 VAL A N 1
ATOM 560 C CA . VAL A 1 75 ? 2.604 -1.230 7.265 1.00 93.69 75 VAL A CA 1
ATOM 561 C C . VAL A 1 75 ? 2.175 -0.701 5.912 1.00 93.69 75 VAL A C 1
ATOM 563 O O . VAL A 1 75 ? 2.987 -0.593 4.996 1.00 93.69 75 VAL A O 1
ATOM 566 N N . ILE A 1 76 ? 0.905 -0.326 5.802 1.00 94.12 76 ILE A N 1
ATOM 567 C CA . ILE A 1 76 ? 0.365 0.367 4.636 1.00 94.12 76 ILE A CA 1
ATOM 568 C C . ILE A 1 76 ? -0.221 1.692 5.112 1.00 94.12 76 ILE A C 1
ATOM 570 O O . ILE A 1 76 ? -1.062 1.730 6.012 1.00 94.12 76 ILE A O 1
ATOM 574 N N . VAL A 1 77 ? 0.226 2.787 4.499 1.00 94.56 77 VAL A N 1
ATOM 575 C CA . VAL A 1 77 ? -0.219 4.141 4.840 1.00 94.56 77 VAL A CA 1
ATOM 576 C C . VAL A 1 77 ? -1.068 4.704 3.707 1.00 94.56 77 VAL A C 1
ATOM 578 O O . VAL A 1 77 ? -0.574 4.935 2.604 1.00 94.56 77 VAL A O 1
ATOM 581 N N . PHE A 1 78 ? -2.337 4.988 3.988 1.00 92.06 78 PHE A N 1
ATOM 582 C CA . PHE A 1 78 ? -3.223 5.678 3.058 1.00 92.06 78 PHE A CA 1
ATOM 583 C C . PHE A 1 78 ? -3.032 7.187 3.153 1.00 92.06 78 PHE A C 1
ATOM 585 O O . PHE A 1 78 ? -3.436 7.831 4.124 1.00 92.06 78 PHE A O 1
ATOM 592 N N . LYS A 1 79 ? -2.450 7.767 2.104 1.00 92.62 79 LYS A N 1
ATOM 593 C CA . LYS A 1 79 ? -2.303 9.212 1.951 1.00 92.62 79 LYS A CA 1
ATOM 594 C C . LYS A 1 79 ? -3.276 9.733 0.907 1.00 92.62 79 LYS A C 1
ATOM 596 O O . LYS A 1 79 ? -3.229 9.326 -0.245 1.00 92.62 79 LYS A O 1
ATOM 601 N N . GLY A 1 80 ? -4.106 10.685 1.304 1.00 85.94 80 GLY A N 1
ATOM 602 C CA . GLY A 1 80 ? -5.085 11.310 0.426 1.00 85.94 80 GLY A CA 1
ATOM 603 C C . GLY A 1 80 ? -6.299 11.765 1.212 1.00 85.94 80 GLY A C 1
ATOM 604 O O . GLY A 1 80 ? -6.337 11.652 2.440 1.00 85.94 80 GLY A O 1
ATOM 605 N N . ASN A 1 81 ? -7.294 12.274 0.496 1.00 82.06 81 ASN A N 1
ATOM 606 C CA . ASN A 1 81 ? -8.567 12.604 1.101 1.00 82.06 81 ASN A CA 1
ATOM 607 C C . ASN A 1 81 ? -9.461 11.342 1.140 1.00 82.06 81 ASN A C 1
ATOM 609 O O . ASN A 1 81 ? -9.796 10.824 0.073 1.00 82.06 81 ASN A O 1
ATOM 613 N N . PRO A 1 82 ? -9.912 10.874 2.323 1.00 78.38 82 PRO A N 1
ATOM 614 C CA . PRO A 1 82 ? -10.844 9.755 2.433 1.00 78.38 82 PRO A CA 1
ATOM 615 C C . PRO A 1 82 ? -12.112 9.895 1.582 1.00 78.38 82 PRO A C 1
ATOM 617 O O . PRO A 1 82 ? -12.625 8.894 1.101 1.00 78.38 82 PRO A O 1
ATOM 620 N N . GLN A 1 83 ? -12.598 11.122 1.363 1.00 77.31 83 GLN A N 1
ATOM 621 C CA . GLN A 1 83 ? -13.795 11.376 0.553 1.00 77.31 83 GLN A CA 1
ATOM 622 C C . GLN A 1 83 ? -13.567 11.214 -0.957 1.00 77.31 83 GLN A C 1
ATOM 624 O O . GLN A 1 83 ? -14.532 11.181 -1.710 1.00 77.31 83 GLN A O 1
ATOM 629 N N . THR A 1 84 ? -12.312 11.139 -1.411 1.00 82.62 84 THR A N 1
ATOM 630 C CA . THR A 1 84 ? -11.985 10.958 -2.839 1.00 82.62 84 THR A CA 1
ATOM 631 C C . THR A 1 84 ? -11.832 9.498 -3.250 1.00 82.62 84 THR A C 1
ATOM 633 O O . THR A 1 84 ? -11.728 9.217 -4.441 1.00 82.62 84 THR A O 1
ATOM 636 N N . TYR A 1 85 ? -11.796 8.567 -2.293 1.00 84.56 85 TYR A N 1
ATOM 637 C CA . TYR A 1 85 ? -11.726 7.148 -2.621 1.00 84.56 85 TYR A CA 1
ATOM 638 C C . TYR A 1 85 ? -13.097 6.626 -3.059 1.00 84.56 85 TYR A C 1
ATOM 640 O O . TYR A 1 85 ? -14.104 7.012 -2.464 1.00 84.56 85 TYR A O 1
ATOM 648 N N . PRO A 1 86 ? -13.141 5.731 -4.061 1.00 83.38 86 PRO A N 1
ATOM 649 C CA . PRO A 1 86 ? -14.395 5.175 -4.543 1.00 83.38 86 PRO A CA 1
ATOM 650 C C . PRO A 1 86 ? -15.068 4.326 -3.458 1.00 83.38 86 PRO A C 1
ATOM 652 O O . PRO A 1 86 ? -14.423 3.504 -2.801 1.00 83.38 86 PRO A O 1
ATOM 655 N N . SER A 1 87 ? -16.372 4.515 -3.287 1.00 80.00 87 SER A N 1
ATOM 656 C CA . SER A 1 87 ? -17.216 3.724 -2.400 1.00 80.00 87 SER A CA 1
ATOM 657 C C . SER A 1 87 ? -17.645 2.419 -3.063 1.00 80.00 87 SER A C 1
ATOM 659 O O . SER A 1 87 ? -18.131 2.397 -4.193 1.00 80.00 87 SER A O 1
ATOM 661 N N . THR A 1 88 ? -17.582 1.327 -2.302 1.00 71.50 88 THR A N 1
ATOM 662 C CA . THR A 1 88 ? -17.978 -0.019 -2.740 1.00 71.50 88 THR A CA 1
ATOM 663 C C . THR A 1 88 ? -19.436 -0.122 -3.201 1.00 71.50 88 THR A C 1
ATOM 665 O O . THR A 1 88 ? -19.782 -1.046 -3.932 1.00 71.50 88 THR A O 1
ATOM 668 N N . LYS A 1 89 ? -20.310 0.798 -2.771 1.00 68.94 89 LYS A N 1
ATOM 669 C CA . LYS A 1 89 ? -21.761 0.711 -3.006 1.00 68.94 89 LYS A CA 1
ATOM 670 C C . LYS A 1 89 ? -22.225 1.327 -4.321 1.00 68.94 89 LYS A C 1
ATOM 672 O O . LYS A 1 89 ? -23.231 0.880 -4.864 1.00 68.94 89 LYS A O 1
ATOM 677 N N . PHE A 1 90 ? -21.538 2.361 -4.796 1.00 65.88 90 PHE A N 1
ATOM 678 C CA . PHE A 1 90 ? -22.040 3.207 -5.884 1.00 65.88 90 PHE A CA 1
ATOM 679 C C . PHE A 1 90 ? -20.995 3.510 -6.951 1.00 65.88 90 PHE A C 1
ATOM 681 O O . PHE A 1 90 ? -21.373 3.846 -8.073 1.00 65.88 90 PHE A O 1
ATOM 688 N N . ASP A 1 91 ? -19.711 3.345 -6.634 1.00 73.12 91 ASP A N 1
ATOM 689 C CA . ASP A 1 91 ? -18.642 3.739 -7.533 1.00 73.12 91 ASP A CA 1
ATOM 690 C C . ASP A 1 91 ? -18.056 2.538 -8.260 1.00 73.12 91 ASP A C 1
ATOM 692 O O . ASP A 1 91 ? -17.851 1.450 -7.716 1.00 73.12 91 ASP A O 1
ATOM 696 N N . PHE A 1 92 ? -17.735 2.775 -9.521 1.00 76.44 92 PHE A N 1
ATOM 697 C CA . PHE A 1 92 ? -16.946 1.879 -10.334 1.00 76.44 92 PHE A CA 1
ATOM 698 C C . PHE A 1 92 ? -15.907 2.716 -11.068 1.00 76.44 92 PHE A C 1
ATOM 700 O O . PHE A 1 92 ? -16.205 3.792 -11.590 1.00 76.44 92 PHE A O 1
ATOM 707 N N . VAL A 1 93 ? -14.662 2.248 -11.073 1.00 78.06 93 VAL A N 1
ATOM 708 C CA . VAL A 1 93 ? -13.581 2.982 -11.728 1.00 78.06 93 VAL A CA 1
ATOM 709 C C . VAL A 1 93 ? -13.533 2.551 -13.189 1.00 78.06 93 VAL A C 1
ATOM 711 O O . VAL A 1 93 ? -13.062 1.459 -13.520 1.00 78.06 93 VAL A O 1
ATOM 714 N N . ASP A 1 94 ? -14.047 3.400 -14.077 1.00 78.38 94 ASP A N 1
ATOM 715 C CA . ASP A 1 94 ? -13.912 3.200 -15.519 1.00 78.38 94 ASP A CA 1
ATOM 716 C C . ASP A 1 94 ? -12.528 3.658 -16.004 1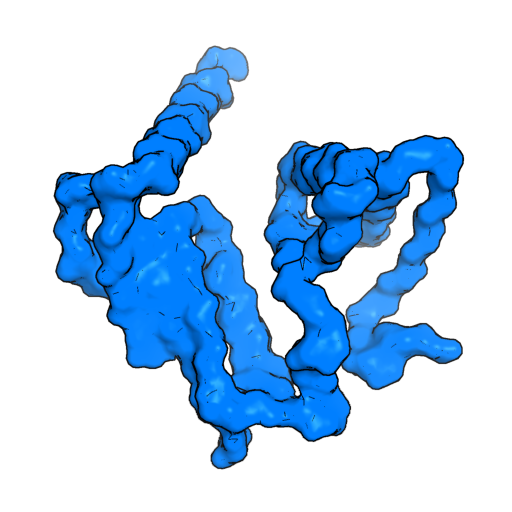.00 78.38 94 ASP A C 1
ATOM 718 O O . ASP A 1 94 ? -12.025 4.705 -15.598 1.00 78.38 94 ASP A O 1
ATOM 722 N N . ASN A 1 95 ? -11.890 2.847 -16.852 1.00 80.38 95 ASN A N 1
ATOM 723 C CA . ASN A 1 95 ? -10.547 3.086 -17.394 1.00 80.38 95 ASN A CA 1
ATOM 724 C C . ASN A 1 95 ? -9.480 3.481 -16.351 1.00 80.38 95 ASN A C 1
ATOM 726 O O . ASN A 1 95 ? -8.522 4.194 -16.668 1.00 80.38 95 ASN A O 1
ATOM 730 N N . GLY A 1 96 ? -9.614 2.971 -15.122 1.00 85.50 96 GLY A N 1
ATOM 731 C CA . GLY A 1 96 ? -8.702 3.241 -14.016 1.00 85.50 96 GLY A CA 1
ATOM 732 C C . GLY A 1 96 ? -7.258 2.852 -14.322 1.00 85.50 96 GLY A C 1
ATOM 733 O O . GLY A 1 96 ? -6.974 1.840 -14.969 1.00 85.50 96 GLY A O 1
ATOM 734 N N . ILE A 1 97 ? -6.318 3.645 -13.826 1.00 90.06 97 ILE A N 1
ATOM 735 C CA . ILE A 1 97 ? -4.895 3.339 -13.923 1.00 90.06 97 ILE A CA 1
ATOM 736 C C . ILE A 1 97 ? -4.339 3.229 -12.512 1.00 90.06 97 ILE A C 1
ATOM 738 O O . ILE A 1 97 ? -4.450 4.164 -11.724 1.00 90.06 97 ILE A O 1
ATOM 742 N N . ILE A 1 98 ? -3.731 2.084 -12.216 1.00 92.19 98 ILE A N 1
ATOM 743 C CA . ILE A 1 98 ? -3.006 1.853 -10.972 1.00 92.19 98 ILE A CA 1
ATOM 744 C C . ILE A 1 98 ? -1.518 1.897 -11.301 1.00 92.19 98 ILE A C 1
ATOM 746 O O . ILE A 1 98 ? -0.984 0.981 -11.931 1.00 92.19 98 ILE A O 1
ATOM 750 N N . ASP A 1 99 ? -0.866 2.982 -10.899 1.00 94.56 99 ASP A N 1
ATOM 751 C CA . ASP A 1 99 ? 0.572 3.154 -11.067 1.00 94.56 99 ASP A CA 1
ATOM 752 C C . ASP A 1 99 ? 1.311 2.595 -9.861 1.00 94.56 99 ASP A C 1
ATOM 754 O O . ASP A 1 99 ? 1.095 3.013 -8.725 1.00 94.56 99 ASP A O 1
ATOM 758 N N . VAL A 1 100 ? 2.202 1.650 -10.130 1.00 94.00 100 VAL A N 1
ATOM 759 C CA . VAL A 1 100 ? 3.008 0.978 -9.121 1.00 94.00 100 VAL A CA 1
ATOM 760 C C . VAL A 1 100 ? 4.452 1.396 -9.324 1.00 94.00 100 VAL A C 1
ATOM 762 O O . VAL A 1 100 ? 5.050 1.083 -10.352 1.00 94.00 100 VAL A O 1
ATOM 765 N N . TRP A 1 101 ? 5.004 2.106 -8.347 1.00 92.81 101 TRP A N 1
ATOM 766 C CA . TRP A 1 101 ? 6.411 2.493 -8.325 1.00 92.81 101 TRP A CA 1
ATOM 767 C C . TRP A 1 101 ? 7.183 1.486 -7.487 1.00 92.81 101 TRP A C 1
ATOM 769 O O . TRP A 1 101 ? 7.140 1.522 -6.258 1.00 92.81 101 TRP A O 1
ATOM 779 N N . TRP A 1 102 ? 7.866 0.568 -8.162 1.00 89.94 102 TRP A N 1
ATOM 780 C CA . TRP A 1 102 ? 8.697 -0.432 -7.519 1.00 89.94 102 TRP A CA 1
ATOM 781 C C . TRP A 1 102 ? 10.125 0.086 -7.422 1.00 89.94 102 TRP A C 1
ATOM 783 O O . TRP A 1 102 ? 10.878 0.104 -8.396 1.00 89.94 102 TRP A O 1
ATOM 793 N N . ILE A 1 103 ? 10.439 0.593 -6.233 1.00 85.00 103 ILE A N 1
ATOM 794 C CA . ILE A 1 103 ? 11.677 1.324 -5.970 1.00 85.00 103 ILE A CA 1
ATOM 795 C C . ILE A 1 103 ? 12.660 0.494 -5.134 1.00 85.00 103 ILE A C 1
ATOM 797 O O . ILE A 1 103 ? 13.869 0.565 -5.329 1.00 85.00 103 ILE A O 1
ATOM 801 N N . VAL A 1 104 ? 12.140 -0.297 -4.197 1.00 78.56 104 VAL A N 1
ATOM 802 C CA . VAL A 1 104 ? 12.916 -1.155 -3.298 1.00 78.56 104 VAL A CA 1
ATOM 803 C C . VAL A 1 104 ? 12.271 -2.534 -3.287 1.00 78.56 104 VAL A C 1
ATOM 805 O O . VAL A 1 104 ? 11.056 -2.647 -3.456 1.00 78.56 104 VAL A O 1
ATOM 808 N N . ASP A 1 105 ? 13.080 -3.574 -3.096 1.00 76.06 105 ASP A N 1
ATOM 809 C CA . ASP A 1 105 ? 12.568 -4.922 -2.880 1.00 76.06 105 ASP A CA 1
ATOM 810 C C . ASP A 1 105 ? 11.855 -5.006 -1.524 1.00 76.06 105 ASP A C 1
ATOM 812 O O . ASP A 1 105 ? 12.450 -4.805 -0.465 1.00 76.06 105 ASP A O 1
ATOM 816 N N . ASP A 1 106 ? 10.557 -5.267 -1.582 1.00 78.12 106 ASP A N 1
ATOM 817 C CA . ASP A 1 106 ? 9.651 -5.397 -0.449 1.00 78.12 106 ASP A CA 1
ATOM 818 C C . ASP A 1 106 ? 9.070 -6.819 -0.349 1.00 78.12 106 ASP A C 1
ATOM 820 O O . ASP A 1 106 ? 8.042 -7.041 0.296 1.00 78.12 106 ASP A O 1
ATOM 824 N N . GLY A 1 107 ? 9.694 -7.786 -1.033 1.00 77.56 107 GLY A N 1
ATOM 825 C CA . GLY A 1 107 ? 9.211 -9.162 -1.113 1.00 77.56 107 GLY A CA 1
ATOM 826 C C . GLY A 1 107 ? 7.956 -9.329 -1.977 1.00 77.56 107 GLY A C 1
ATOM 827 O O . GLY A 1 107 ? 7.305 -10.372 -1.911 1.00 77.56 107 GLY A O 1
ATOM 828 N N . GLY A 1 108 ? 7.598 -8.320 -2.780 1.00 83.19 108 GLY A N 1
ATOM 829 C CA . GLY A 1 108 ? 6.471 -8.360 -3.711 1.00 83.19 108 GLY A CA 1
ATOM 830 C C . GLY A 1 108 ? 5.146 -7.854 -3.135 1.00 83.19 108 GLY A C 1
ATOM 831 O O . GLY A 1 108 ? 4.118 -7.959 -3.811 1.00 83.19 108 GLY A O 1
ATOM 832 N N . LEU A 1 109 ? 5.137 -7.282 -1.926 1.00 86.44 109 LEU A N 1
ATOM 833 C CA . LEU A 1 109 ? 3.926 -6.735 -1.306 1.00 86.44 109 LEU A CA 1
ATOM 834 C C . LEU A 1 109 ? 3.294 -5.635 -2.181 1.00 86.44 109 LEU A C 1
ATOM 836 O O . LEU A 1 109 ? 2.089 -5.655 -2.430 1.00 86.44 109 LEU A O 1
ATOM 840 N N . VAL A 1 110 ? 4.101 -4.732 -2.734 1.00 89.31 110 VAL A N 1
ATOM 841 C CA . VAL A 1 110 ? 3.706 -3.626 -3.618 1.00 89.31 110 VAL A CA 1
ATOM 842 C C . VAL A 1 110 ? 3.090 -4.129 -4.926 1.00 89.31 110 VAL A C 1
ATOM 844 O O . VAL A 1 110 ? 2.248 -3.441 -5.499 1.00 89.31 110 VAL A O 1
ATOM 847 N N . LEU A 1 111 ? 3.433 -5.338 -5.382 1.00 89.00 111 LEU A N 1
ATOM 848 C CA . LEU A 1 111 ? 2.780 -5.990 -6.525 1.00 89.00 111 LEU A CA 1
ATOM 849 C C . LEU A 1 111 ? 1.502 -6.740 -6.118 1.00 89.00 111 LEU A C 1
ATOM 851 O O . LEU A 1 111 ? 0.555 -6.822 -6.903 1.00 89.00 111 LEU A O 1
ATOM 855 N N . LEU A 1 112 ? 1.447 -7.257 -4.889 1.00 90.12 112 LEU A N 1
ATOM 856 C CA . LEU A 1 112 ? 0.289 -7.971 -4.355 1.00 90.12 112 LEU A CA 1
ATOM 857 C C . LEU A 1 112 ? -0.910 -7.042 -4.115 1.00 90.12 112 LEU A C 1
ATOM 859 O O . LEU A 1 112 ? -2.030 -7.391 -4.480 1.00 90.12 112 LEU A O 1
ATOM 863 N N . ILE A 1 113 ? -0.701 -5.853 -3.544 1.00 91.56 113 ILE A N 1
ATOM 864 C CA . ILE A 1 113 ? -1.785 -4.892 -3.268 1.00 91.56 113 ILE A CA 1
ATOM 865 C C . ILE A 1 113 ? -2.625 -4.543 -4.512 1.00 91.56 113 ILE A C 1
ATOM 867 O O . ILE A 1 113 ? -3.842 -4.732 -4.469 1.00 91.56 113 ILE A O 1
ATOM 871 N N . PRO A 1 114 ? -2.052 -4.073 -5.636 1.00 89.94 114 PRO A N 1
ATOM 872 C CA . PRO A 1 114 ? -2.831 -3.745 -6.827 1.00 89.94 114 PRO A CA 1
ATOM 873 C C . PRO A 1 114 ? -3.496 -4.984 -7.440 1.00 89.94 114 PRO A C 1
ATOM 875 O O . PRO A 1 114 ? -4.598 -4.882 -7.978 1.00 89.94 114 PRO A O 1
ATOM 878 N N . TYR A 1 115 ? -2.880 -6.163 -7.314 1.00 88.31 115 TYR A N 1
ATOM 879 C CA . TYR A 1 115 ? -3.496 -7.422 -7.728 1.00 88.31 115 TYR A CA 1
ATOM 880 C C . TYR A 1 115 ? -4.758 -7.743 -6.909 1.00 88.31 115 TYR A C 1
ATOM 882 O O . TYR A 1 115 ? -5.789 -8.080 -7.493 1.00 88.31 115 TYR A O 1
ATOM 890 N N . LEU A 1 116 ? -4.716 -7.571 -5.582 1.00 89.88 116 LEU A N 1
ATOM 891 C CA . LEU A 1 116 ? -5.883 -7.731 -4.706 1.00 89.88 116 LEU A CA 1
ATOM 892 C C . LEU A 1 116 ? -6.956 -6.670 -4.981 1.00 89.88 116 LEU A C 1
ATOM 894 O O . LEU A 1 116 ? -8.142 -6.997 -5.013 1.00 89.88 116 LEU A O 1
ATOM 898 N N . LEU A 1 117 ? -6.562 -5.420 -5.250 1.00 88.44 117 LEU A N 1
ATOM 899 C CA . LEU A 1 117 ? -7.505 -4.361 -5.620 1.00 88.44 117 LEU A CA 1
ATOM 900 C C . LEU A 1 117 ? -8.310 -4.740 -6.865 1.00 88.44 117 LEU A C 1
ATOM 902 O O . LEU A 1 117 ? -9.529 -4.604 -6.849 1.00 88.44 117 LEU A O 1
ATOM 906 N N . LEU A 1 118 ? -7.674 -5.303 -7.898 1.00 85.50 118 LEU A N 1
ATOM 907 C CA . LEU A 1 118 ? -8.361 -5.758 -9.115 1.00 85.50 118 LEU A CA 1
ATOM 908 C C . LEU A 1 118 ? -9.351 -6.919 -8.894 1.00 85.50 118 LEU A C 1
ATOM 910 O O . LEU A 1 118 ? -10.121 -7.235 -9.806 1.00 85.50 118 LEU A O 1
ATOM 914 N N . MET A 1 119 ? -9.358 -7.559 -7.721 1.00 84.81 119 MET A N 1
ATOM 915 C CA . MET A 1 119 ? -10.394 -8.533 -7.356 1.00 84.81 119 MET A CA 1
ATOM 916 C C . MET A 1 119 ? -11.672 -7.867 -6.833 1.00 84.81 119 MET A C 1
ATOM 918 O O . MET A 1 119 ? -12.745 -8.465 -6.934 1.00 84.81 119 MET A O 1
ATOM 922 N N . SER A 1 120 ? -11.574 -6.643 -6.302 1.00 83.50 120 SER A N 1
ATOM 923 C CA . SER A 1 120 ? -12.715 -5.892 -5.773 1.00 83.50 120 SER A CA 1
ATOM 924 C C . SER A 1 120 ? -13.669 -5.468 -6.894 1.00 83.50 120 SER A C 1
ATOM 926 O O . SER A 1 120 ? -13.196 -4.996 -7.931 1.00 83.50 120 SER A O 1
ATOM 928 N N . PRO A 1 121 ? -15.001 -5.541 -6.700 1.00 79.00 121 PRO A N 1
ATOM 929 C CA . PRO A 1 121 ? -15.986 -5.079 -7.682 1.00 79.00 121 PRO A CA 1
ATOM 930 C C . PRO A 1 121 ? -15.753 -3.649 -8.189 1.00 79.00 121 PRO A C 1
ATOM 932 O O . PRO A 1 121 ? -16.013 -3.377 -9.355 1.00 79.00 121 PRO A O 1
ATOM 935 N N . VAL A 1 122 ? -15.204 -2.770 -7.343 1.00 84.25 122 VAL A N 1
ATOM 936 C CA . VAL A 1 122 ? -14.918 -1.359 -7.661 1.00 84.25 122 VAL A CA 1
ATOM 937 C C . VAL A 1 122 ? -13.871 -1.210 -8.771 1.00 84.25 122 VAL A C 1
ATOM 939 O O . VAL A 1 122 ? -13.957 -0.305 -9.601 1.00 84.25 122 VAL A O 1
ATOM 942 N N . TRP A 1 123 ? -12.881 -2.107 -8.792 1.00 82.19 123 TRP A N 1
ATOM 943 C CA . TRP A 1 123 ? -11.721 -2.038 -9.686 1.00 82.19 123 TRP A CA 1
ATOM 944 C C . TRP A 1 123 ? -11.675 -3.188 -10.702 1.00 82.19 123 TRP A C 1
ATOM 946 O O . TRP A 1 123 ? -10.820 -3.186 -11.590 1.00 82.19 123 TRP A O 1
ATOM 956 N N . LYS A 1 124 ? -12.558 -4.186 -10.579 1.00 74.31 124 LYS A N 1
ATOM 957 C CA . LYS A 1 124 ? -12.517 -5.427 -11.359 1.00 74.31 124 LYS A CA 1
ATOM 958 C C . LYS A 1 124 ? -12.703 -5.185 -12.850 1.00 74.31 124 LYS A C 1
ATOM 960 O O . LYS A 1 124 ? -13.565 -4.436 -13.295 1.00 74.31 124 LYS A O 1
ATOM 965 N N . LYS A 1 125 ? -11.949 -5.947 -13.641 1.00 61.28 125 LYS A N 1
ATOM 966 C CA . LYS A 1 125 ? -12.055 -5.998 -15.100 1.00 61.28 125 LYS A CA 1
ATOM 967 C C . LYS A 1 125 ? -13.255 -6.847 -15.552 1.00 61.28 125 LYS A C 1
ATOM 969 O O . LYS A 1 125 ? -13.068 -7.978 -15.996 1.00 61.28 125 LYS A O 1
ATOM 974 N N . SER A 1 126 ? -14.489 -6.361 -15.410 1.00 57.69 126 SER A N 1
ATOM 975 C CA . SER A 1 126 ? -15.661 -7.037 -15.998 1.00 57.69 126 SER A CA 1
ATOM 976 C C . SER A 1 126 ? -16.680 -6.070 -16.590 1.00 57.69 126 SER A C 1
ATOM 978 O O . SER A 1 126 ? -17.200 -5.206 -15.888 1.00 57.69 126 SER A O 1
ATOM 980 N N . GLY A 1 127 ? -16.999 -6.268 -17.873 1.00 59.69 127 GLY A N 1
ATOM 981 C CA . GLY A 1 127 ? -18.079 -5.600 -18.607 1.00 59.69 127 GLY A CA 1
ATOM 982 C C . GLY A 1 127 ? -17.847 -4.111 -18.879 1.00 59.69 127 GLY A C 1
ATOM 983 O O . GLY A 1 127 ? -17.658 -3.731 -20.028 1.00 59.69 127 GLY A O 1
ATOM 984 N N . ARG A 1 128 ? -17.870 -3.285 -17.826 1.00 54.03 128 ARG A N 1
ATOM 985 C CA . ARG A 1 128 ? -17.792 -1.811 -17.882 1.00 54.03 128 ARG A CA 1
ATOM 986 C C . ARG A 1 128 ? -16.536 -1.208 -17.252 1.00 54.03 128 ARG A C 1
ATOM 988 O O . ARG A 1 128 ? -16.309 -0.023 -17.424 1.00 54.03 128 ARG A O 1
ATOM 995 N N . CYS A 1 129 ? -15.733 -1.998 -16.542 1.00 57.16 129 CYS A N 1
ATOM 996 C CA . CYS A 1 129 ? -14.517 -1.525 -15.881 1.00 57.16 129 CYS A CA 1
ATOM 997 C C . CYS A 1 129 ? -13.279 -2.187 -16.479 1.00 57.16 129 CYS A C 1
ATOM 999 O O . CYS A 1 129 ? -13.245 -3.396 -16.720 1.00 57.16 129 CYS A O 1
ATOM 1001 N N . THR A 1 130 ? -12.255 -1.379 -16.727 1.00 69.75 130 THR A N 1
ATOM 1002 C CA . THR A 1 130 ? -11.044 -1.734 -17.484 1.00 69.75 130 THR A CA 1
ATOM 1003 C C . THR A 1 130 ? -9.781 -1.276 -16.756 1.00 69.75 130 THR A C 1
ATOM 1005 O O . THR A 1 130 ? -8.786 -0.914 -17.388 1.00 69.75 130 THR A O 1
ATOM 1008 N N . SER A 1 131 ? -9.801 -1.305 -15.419 1.00 84.31 131 SER A N 1
ATOM 1009 C CA . SER A 1 131 ? -8.643 -0.906 -14.623 1.00 84.31 131 SER A CA 1
ATOM 1010 C C . SER A 1 131 ? -7.400 -1.712 -14.998 1.00 84.31 131 SER A C 1
ATOM 1012 O O . SER A 1 131 ? -7.451 -2.933 -15.188 1.00 84.31 131 SER A O 1
ATOM 1014 N N . ARG A 1 132 ? -6.271 -1.016 -15.123 1.00 87.81 132 ARG A N 1
ATOM 1015 C CA . ARG A 1 132 ? -4.995 -1.586 -15.562 1.00 87.81 132 ARG A CA 1
ATOM 1016 C C . ARG A 1 132 ? -3.855 -1.135 -14.670 1.00 87.81 132 ARG A C 1
ATOM 1018 O O . ARG A 1 132 ? -3.810 0.010 -14.231 1.00 87.81 132 ARG A O 1
ATOM 1025 N N . ILE A 1 133 ? -2.915 -2.045 -14.453 1.00 91.19 133 ILE A N 1
ATOM 1026 C CA . ILE A 1 133 ? -1.708 -1.781 -13.673 1.00 91.19 133 ILE A CA 1
ATOM 1027 C C . ILE A 1 133 ? -0.595 -1.350 -14.627 1.00 91.19 133 ILE A C 1
ATOM 1029 O O . ILE A 1 133 ? -0.385 -2.002 -15.658 1.00 91.19 133 ILE A O 1
ATOM 1033 N N . ARG A 1 134 ? 0.119 -0.276 -14.291 1.00 93.81 134 ARG A N 1
ATOM 1034 C CA . ARG A 1 134 ? 1.395 0.102 -14.913 1.00 93.81 134 ARG A CA 1
ATOM 1035 C C . ARG A 1 134 ? 2.490 -0.016 -13.864 1.00 93.81 134 ARG A C 1
ATOM 1037 O O . ARG A 1 134 ? 2.343 0.513 -12.766 1.00 93.81 134 ARG A O 1
ATOM 1044 N N . LEU A 1 135 ? 3.565 -0.714 -14.202 1.00 94.19 135 LEU A N 1
ATOM 1045 C CA . LEU A 1 135 ? 4.698 -0.916 -13.311 1.00 94.19 135 LEU A CA 1
ATOM 1046 C C . LEU A 1 135 ? 5.862 -0.034 -13.750 1.00 94.19 135 LEU A C 1
ATOM 1048 O O . LEU A 1 135 ? 6.303 -0.122 -14.894 1.00 94.19 135 LEU A O 1
ATOM 1052 N N . PHE A 1 136 ? 6.360 0.779 -12.829 1.00 93.31 136 PHE A N 1
ATOM 1053 C CA . PHE A 1 136 ? 7.565 1.579 -12.980 1.00 93.31 136 PHE A CA 1
ATOM 1054 C C . PHE A 1 136 ? 8.642 0.979 -12.084 1.00 93.31 136 PHE A C 1
ATOM 1056 O O . PHE A 1 136 ? 8.511 1.011 -10.862 1.00 93.31 136 PHE A O 1
ATOM 1063 N N . VAL A 1 137 ? 9.672 0.398 -12.689 1.00 90.62 137 VAL A N 1
ATOM 1064 C CA . VAL A 1 137 ? 10.798 -0.212 -11.975 1.00 90.62 137 VAL A CA 1
ATOM 1065 C C . VAL A 1 137 ? 11.923 0.806 -11.931 1.00 90.62 137 VAL A C 1
ATOM 1067 O O . VAL A 1 137 ? 12.385 1.244 -12.983 1.00 90.62 137 VAL A O 1
ATOM 1070 N N . VAL A 1 138 ? 12.339 1.211 -10.734 1.00 88.50 138 VAL A N 1
ATOM 1071 C CA . VAL A 1 138 ? 13.394 2.217 -10.580 1.00 88.50 138 VAL A CA 1
ATOM 1072 C C . VAL A 1 138 ? 14.755 1.541 -10.512 1.00 88.50 138 VAL A C 1
ATOM 1074 O O . VAL A 1 138 ? 15.008 0.720 -9.632 1.00 88.50 138 VAL A O 1
ATOM 1077 N N . LEU A 1 139 ? 15.649 1.925 -11.420 1.00 83.75 139 LEU A N 1
ATOM 1078 C CA . LEU A 1 139 ? 17.048 1.525 -11.363 1.00 83.75 139 LEU A CA 1
ATOM 1079 C C . LEU A 1 139 ? 17.799 2.401 -10.371 1.00 83.75 139 LEU A C 1
ATOM 1081 O O . LEU A 1 139 ? 17.851 3.627 -10.493 1.00 83.75 139 LEU A O 1
ATOM 1085 N N . SER A 1 140 ? 18.417 1.743 -9.396 1.00 76.38 140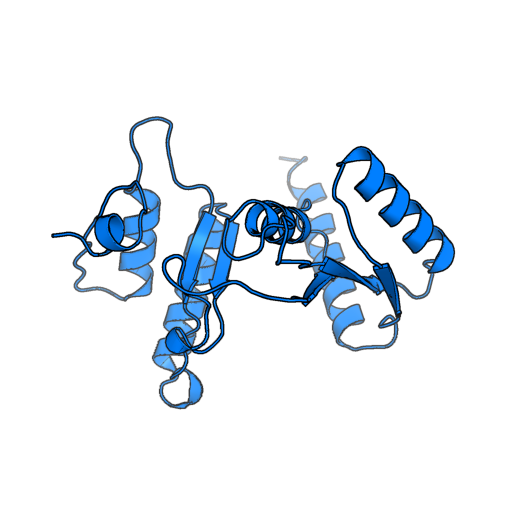 SER A N 1
ATOM 1086 C CA . SER A 1 140 ? 19.283 2.390 -8.416 1.00 76.38 140 SE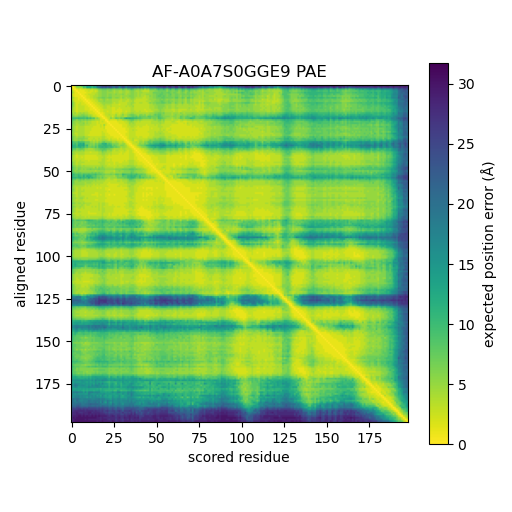R A CA 1
ATOM 1087 C C . SER A 1 140 ? 20.764 2.134 -8.678 1.00 76.38 140 SER A C 1
ATOM 1089 O O . SER A 1 140 ? 21.591 2.713 -7.983 1.00 76.38 140 SER A O 1
ATOM 1091 N N . ASN A 1 141 ? 21.147 1.316 -9.662 1.00 74.81 141 ASN A N 1
ATOM 1092 C CA . ASN A 1 141 ? 22.544 1.002 -9.960 1.00 74.81 141 ASN A CA 1
ATOM 1093 C C . ASN A 1 141 ? 22.876 1.301 -11.426 1.00 74.81 141 ASN A C 1
ATOM 1095 O O . ASN A 1 141 ? 22.275 0.725 -12.324 1.00 74.81 141 ASN A O 1
ATOM 1099 N N . VAL A 1 142 ? 23.883 2.152 -11.650 1.00 71.75 142 VAL A N 1
ATOM 1100 C CA . VAL A 1 142 ? 24.359 2.556 -12.990 1.00 71.75 142 VAL A CA 1
ATOM 1101 C C . VAL A 1 142 ? 24.854 1.349 -13.803 1.00 71.75 142 VAL A C 1
ATOM 1103 O O . VAL A 1 142 ? 24.847 1.364 -15.027 1.00 71.75 142 VAL A O 1
ATOM 1106 N N . MET A 1 143 ? 25.303 0.289 -13.124 1.00 76.06 143 MET A N 1
ATOM 1107 C CA . MET A 1 143 ? 25.858 -0.902 -13.773 1.00 76.06 143 MET A CA 1
ATOM 1108 C C . MET A 1 143 ? 24.788 -1.899 -14.239 1.00 76.06 143 MET A C 1
ATOM 1110 O O . MET A 1 143 ? 25.117 -2.873 -14.919 1.00 76.06 143 MET A O 1
ATOM 1114 N N . GLU A 1 144 ? 23.525 -1.710 -13.850 1.00 79.75 144 GLU A N 1
ATOM 1115 C CA . GLU A 1 144 ? 22.435 -2.594 -14.255 1.00 79.75 144 GLU A CA 1
ATOM 1116 C C . GLU A 1 144 ? 21.919 -2.229 -15.646 1.00 79.75 144 GLU A C 1
ATOM 1118 O O . GLU A 1 144 ? 21.686 -1.069 -15.969 1.00 79.75 144 GLU A O 1
ATOM 1123 N N . ASN A 1 145 ? 21.723 -3.245 -16.488 1.00 84.94 145 ASN A N 1
ATOM 1124 C CA . ASN A 1 145 ? 21.178 -3.042 -17.823 1.00 84.94 145 ASN A CA 1
ATOM 1125 C C . ASN A 1 145 ? 19.633 -2.977 -17.754 1.00 84.94 145 ASN A C 1
ATOM 1127 O O . ASN A 1 145 ? 19.021 -3.968 -17.329 1.00 84.94 145 ASN A O 1
ATOM 1131 N N . PRO A 1 146 ? 19.001 -1.874 -18.204 1.00 86.88 146 PRO A N 1
ATOM 1132 C CA . PRO A 1 146 ? 17.552 -1.685 -18.130 1.00 86.88 146 PRO A CA 1
ATOM 1133 C C . PRO A 1 146 ? 16.767 -2.736 -18.920 1.00 86.88 146 PRO A C 1
ATOM 1135 O O . PRO A 1 146 ? 15.799 -3.284 -18.397 1.00 86.88 146 PRO A O 1
ATOM 1138 N N . ASP A 1 147 ? 17.212 -3.092 -20.126 1.00 87.25 147 ASP A N 1
ATOM 1139 C CA . ASP A 1 147 ? 16.520 -4.063 -20.985 1.00 87.25 147 ASP A CA 1
ATOM 1140 C C . ASP A 1 147 ? 16.502 -5.454 -20.342 1.00 87.25 147 ASP A C 1
ATOM 1142 O O . ASP A 1 147 ? 15.497 -6.170 -20.348 1.00 87.25 147 ASP A O 1
ATOM 1146 N N . ARG A 1 148 ? 17.629 -5.849 -19.734 1.00 87.75 148 ARG A N 1
ATOM 1147 C CA . ARG A 1 148 ? 17.722 -7.126 -19.013 1.00 87.75 148 ARG A CA 1
ATOM 1148 C C . ARG A 1 148 ? 16.803 -7.148 -17.798 1.00 87.75 148 ARG A C 1
ATOM 1150 O O . ARG A 1 148 ? 16.187 -8.186 -17.540 1.00 87.75 148 ARG A O 1
ATOM 1157 N N . LEU A 1 149 ? 16.714 -6.036 -17.069 1.00 87.25 149 LEU A N 1
ATOM 1158 C CA . LEU A 1 149 ? 15.825 -5.917 -15.920 1.00 87.25 149 LEU A CA 1
ATOM 1159 C C . LEU A 1 149 ? 14.359 -5.994 -16.353 1.00 87.25 149 LEU A C 1
ATOM 1161 O O . LEU A 1 149 ? 13.599 -6.756 -15.762 1.00 87.25 149 LEU A O 1
ATOM 1165 N N . GLU A 1 150 ? 13.973 -5.291 -17.417 1.00 88.69 150 GLU A N 1
ATOM 1166 C CA . GLU A 1 150 ? 12.605 -5.327 -17.939 1.00 88.69 150 GLU A CA 1
ATOM 1167 C C . GLU A 1 150 ? 12.176 -6.755 -18.303 1.00 88.69 150 GLU A C 1
ATOM 1169 O O . GLU A 1 150 ? 11.122 -7.220 -17.863 1.00 88.69 150 GLU A O 1
ATOM 1174 N N . ILE A 1 151 ? 13.030 -7.496 -19.020 1.00 89.38 151 ILE A N 1
ATOM 1175 C CA . ILE A 1 151 ? 12.775 -8.898 -19.382 1.00 89.38 151 ILE A CA 1
ATOM 1176 C C . ILE A 1 151 ? 12.664 -9.784 -18.133 1.00 89.38 151 ILE A C 1
ATOM 1178 O O . ILE A 1 151 ? 11.793 -10.658 -18.060 1.00 89.38 151 ILE A O 1
ATOM 1182 N N . ALA A 1 152 ? 13.547 -9.591 -17.149 1.00 89.25 152 ALA A N 1
ATOM 1183 C CA . ALA A 1 152 ? 13.529 -10.363 -15.910 1.00 89.25 152 ALA A CA 1
ATOM 1184 C C . ALA A 1 152 ? 12.240 -10.120 -15.109 1.00 89.25 152 ALA A C 1
ATOM 1186 O O . ALA A 1 152 ? 11.606 -11.080 -14.661 1.00 89.25 152 ALA A O 1
ATOM 1187 N N . VAL A 1 153 ? 11.820 -8.858 -14.989 1.00 89.56 153 VAL A N 1
ATOM 1188 C CA . VAL A 1 153 ? 10.583 -8.458 -14.309 1.00 89.56 153 VAL A CA 1
ATOM 1189 C C . VAL A 1 153 ? 9.359 -8.990 -15.050 1.00 89.56 153 VAL A C 1
ATOM 1191 O O . VAL A 1 153 ? 8.492 -9.597 -14.423 1.00 89.56 153 VAL A O 1
ATOM 1194 N N . ALA A 1 154 ? 9.303 -8.862 -16.378 1.00 89.19 154 ALA A N 1
ATOM 1195 C CA . ALA A 1 154 ? 8.209 -9.403 -17.184 1.00 89.19 154 ALA A CA 1
ATOM 1196 C C . ALA A 1 154 ? 8.042 -10.920 -16.977 1.00 89.19 154 ALA A C 1
ATOM 1198 O O . ALA A 1 154 ? 6.937 -11.401 -16.718 1.00 89.19 154 ALA A O 1
ATOM 1199 N N . ARG A 1 155 ? 9.151 -11.670 -16.989 1.00 89.62 155 ARG A N 1
ATOM 1200 C CA . ARG A 1 155 ? 9.149 -13.118 -16.728 1.00 89.62 155 ARG A CA 1
ATOM 1201 C C . ARG A 1 155 ? 8.707 -13.455 -15.302 1.00 89.62 155 ARG A C 1
ATOM 1203 O O . ARG A 1 155 ? 8.026 -14.458 -15.090 1.00 89.62 155 ARG A O 1
ATOM 1210 N N . HIS A 1 156 ? 9.107 -12.655 -14.315 1.00 88.50 156 HIS A N 1
ATOM 1211 C CA . HIS A 1 156 ? 8.677 -12.841 -12.930 1.00 88.50 156 HIS A CA 1
ATOM 1212 C C . HIS A 1 156 ? 7.157 -12.660 -12.790 1.00 88.50 156 HIS A C 1
ATOM 1214 O O . HIS A 1 156 ? 6.484 -13.518 -12.218 1.00 88.50 156 HIS A O 1
ATOM 1220 N N . LEU A 1 157 ? 6.605 -11.597 -13.380 1.00 89.62 157 LEU A N 1
ATOM 1221 C CA . LEU A 1 157 ? 5.168 -11.305 -13.364 1.00 89.62 157 LEU A CA 1
ATOM 1222 C C . LEU A 1 157 ? 4.338 -12.382 -14.069 1.00 89.62 157 LEU A C 1
ATOM 1224 O O . LEU A 1 157 ? 3.267 -12.750 -13.582 1.00 89.62 157 LEU A O 1
ATOM 1228 N N . GLU A 1 158 ? 4.843 -12.921 -15.181 1.00 88.75 158 GLU A N 1
ATOM 1229 C CA . GLU A 1 158 ? 4.208 -14.028 -15.899 1.00 88.75 158 GLU A CA 1
ATOM 1230 C C . GLU A 1 158 ? 4.094 -15.275 -15.012 1.00 88.75 158 GLU A C 1
ATOM 1232 O O . GLU A 1 158 ? 3.010 -15.851 -14.881 1.00 88.75 158 GLU A O 1
ATOM 1237 N N . ARG A 1 159 ? 5.182 -15.648 -14.325 1.00 89.19 159 ARG A N 1
ATOM 1238 C CA . ARG A 1 159 ? 5.186 -16.767 -13.366 1.00 89.19 159 ARG A CA 1
ATOM 1239 C C . ARG A 1 159 ? 4.229 -16.526 -12.201 1.00 89.19 159 ARG A C 1
ATOM 1241 O O . ARG A 1 159 ? 3.526 -17.447 -11.795 1.00 89.19 159 ARG A O 1
ATOM 1248 N N . ALA A 1 160 ? 4.172 -15.292 -11.703 1.00 86.31 160 ALA A N 1
ATOM 1249 C CA . ALA A 1 160 ? 3.254 -14.882 -10.644 1.00 86.31 160 ALA A CA 1
ATOM 1250 C C . ALA A 1 160 ? 1.790 -14.750 -11.117 1.00 86.31 160 ALA A C 1
ATOM 1252 O O . ALA A 1 160 ? 0.896 -14.570 -10.294 1.00 86.31 160 ALA A O 1
ATOM 1253 N N . ARG A 1 161 ? 1.523 -14.855 -12.430 1.00 88.19 161 ARG A N 1
ATOM 1254 C CA . ARG A 1 161 ? 0.204 -14.666 -13.066 1.00 88.19 161 ARG A CA 1
ATOM 1255 C C . ARG A 1 161 ? -0.418 -13.289 -12.800 1.00 88.19 161 ARG A C 1
ATOM 1257 O O . ARG A 1 161 ? -1.641 -13.133 -12.841 1.00 88.19 161 ARG A O 1
ATOM 1264 N N . ILE A 1 162 ? 0.417 -12.274 -12.580 1.00 86.12 162 ILE A N 1
ATOM 1265 C CA . ILE A 1 162 ? -0.019 -10.893 -12.363 1.00 86.12 162 ILE A CA 1
ATOM 1266 C C . ILE A 1 162 ? -0.085 -10.189 -13.719 1.00 86.12 162 ILE A C 1
ATOM 1268 O O . ILE A 1 162 ? 0.926 -9.976 -14.386 1.00 86.12 162 ILE A O 1
ATOM 1272 N N . LYS A 1 163 ? -1.297 -9.818 -14.147 1.00 85.12 163 LYS A N 1
ATOM 1273 C CA . LYS A 1 163 ? -1.517 -9.134 -15.429 1.00 85.12 163 LYS A CA 1
ATOM 1274 C C . LYS A 1 163 ? -1.193 -7.645 -15.300 1.00 85.12 163 LYS A C 1
ATOM 1276 O O . LYS A 1 163 ? -1.998 -6.881 -14.773 1.00 85.12 163 LYS A O 1
ATOM 1281 N N . ILE A 1 164 ? -0.046 -7.235 -15.834 1.00 88.06 164 ILE A N 1
ATOM 1282 C CA . ILE A 1 164 ? 0.375 -5.830 -15.920 1.00 88.06 164 ILE A CA 1
ATOM 1283 C C . ILE A 1 164 ? 0.252 -5.347 -17.369 1.00 88.06 164 ILE A C 1
ATOM 1285 O O . ILE A 1 164 ? 0.538 -6.090 -18.301 1.00 88.06 164 ILE A O 1
ATOM 1289 N N . SER A 1 165 ? -0.220 -4.112 -17.566 1.00 89.75 165 SER A N 1
ATOM 1290 C CA . SER A 1 165 ? -0.441 -3.543 -18.906 1.00 89.75 165 SER A CA 1
ATOM 1291 C C . SER A 1 165 ? 0.821 -2.979 -19.553 1.00 89.75 165 SER A C 1
ATOM 1293 O O . SER A 1 165 ? 0.954 -3.025 -20.771 1.00 89.75 165 SER A O 1
ATOM 1295 N N . SER A 1 166 ? 1.742 -2.449 -18.751 1.00 91.00 166 SER A N 1
ATOM 1296 C CA . SER A 1 166 ? 3.043 -1.971 -19.213 1.00 91.00 166 SER A CA 1
ATOM 1297 C C . SER A 1 166 ? 4.048 -2.017 -18.073 1.00 91.00 166 SER A C 1
ATOM 1299 O O . SER A 1 166 ? 3.723 -1.568 -16.969 1.00 91.00 166 SER A O 1
ATOM 1301 N N . VAL A 1 167 ? 5.256 -2.492 -18.360 1.00 92.00 167 VAL A N 1
ATOM 1302 C CA . VAL A 1 167 ? 6.431 -2.330 -17.500 1.00 92.00 167 VAL A CA 1
ATOM 1303 C C . VAL A 1 167 ? 7.278 -1.212 -18.103 1.00 92.00 167 VAL A C 1
ATOM 1305 O O . VAL A 1 167 ? 7.388 -1.113 -19.321 1.00 92.00 167 VAL A O 1
ATOM 1308 N N . ARG A 1 168 ? 7.791 -0.311 -17.269 1.00 92.19 168 ARG A N 1
ATOM 1309 C CA . ARG A 1 168 ? 8.694 0.766 -17.676 1.00 92.19 168 ARG A CA 1
ATOM 1310 C C . ARG A 1 168 ? 9.844 0.829 -16.696 1.00 92.19 168 ARG A C 1
ATOM 1312 O O . ARG A 1 168 ? 9.613 0.943 -15.494 1.00 92.19 168 ARG A 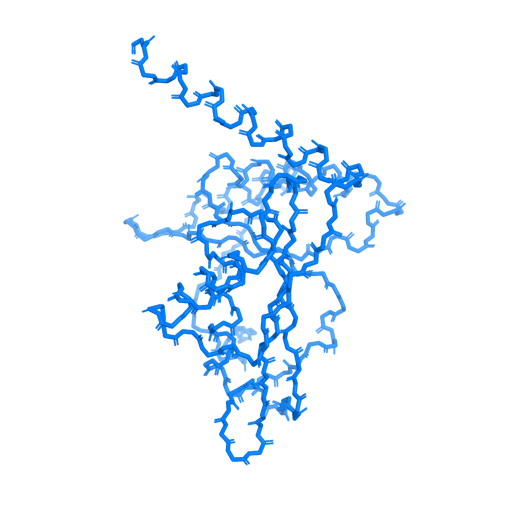O 1
ATOM 1319 N N . VAL A 1 169 ? 11.062 0.784 -17.209 1.00 90.62 169 VAL A N 1
ATOM 1320 C CA . VAL A 1 169 ? 12.252 0.997 -16.392 1.00 90.62 169 VAL A CA 1
ATOM 1321 C C . VAL A 1 169 ? 12.543 2.494 -16.346 1.00 90.62 169 VAL A C 1
ATOM 1323 O O . VAL A 1 169 ? 12.569 3.162 -17.378 1.00 90.62 169 VAL A O 1
ATOM 1326 N N . VAL A 1 170 ? 12.691 3.032 -15.139 1.00 90.62 170 VAL A N 1
ATOM 1327 C CA . VAL A 1 170 ? 13.005 4.439 -14.895 1.00 90.62 170 VAL A CA 1
ATOM 1328 C C . VAL A 1 170 ? 14.393 4.505 -14.291 1.00 90.62 170 VAL A C 1
ATOM 1330 O O . VAL A 1 170 ? 14.614 4.028 -13.177 1.00 90.62 170 VAL A O 1
ATOM 1333 N N . ASP A 1 171 ? 15.323 5.095 -15.030 1.00 86.62 171 ASP A N 1
ATOM 1334 C CA . ASP A 1 171 ? 16.678 5.281 -14.541 1.00 86.62 171 ASP A CA 1
ATOM 1335 C C . ASP A 1 171 ? 16.749 6.474 -13.581 1.00 86.62 171 ASP A C 1
ATOM 1337 O O . ASP A 1 171 ? 16.422 7.607 -13.939 1.00 86.62 171 ASP A O 1
ATOM 1341 N N . MET A 1 172 ? 17.135 6.201 -12.336 1.00 84.62 172 MET A N 1
ATOM 1342 C CA . MET A 1 172 ? 17.398 7.214 -11.315 1.00 84.62 172 MET A CA 1
ATOM 1343 C C . MET A 1 172 ? 18.790 7.042 -10.702 1.00 84.62 172 MET A C 1
ATOM 1345 O O . MET A 1 172 ? 19.045 7.572 -9.617 1.00 84.62 172 MET A O 1
ATOM 1349 N N . SER A 1 173 ? 19.699 6.324 -11.365 1.00 79.12 173 SER A N 1
ATOM 1350 C CA . SER A 1 173 ? 20.988 5.907 -10.808 1.00 79.12 173 SER A CA 1
ATOM 1351 C C . SER A 1 173 ? 21.864 7.066 -10.317 1.00 79.12 173 SER A C 1
ATOM 1353 O O . SER A 1 173 ? 22.625 6.901 -9.354 1.00 79.12 173 SER A O 1
ATOM 1355 N N . GLU A 1 174 ? 21.728 8.235 -10.945 1.00 78.88 174 GLU A N 1
ATOM 1356 C CA . GLU A 1 174 ? 22.475 9.467 -10.653 1.00 78.88 174 GLU A CA 1
ATOM 1357 C C . GLU A 1 174 ? 21.825 10.352 -9.573 1.00 78.88 174 GLU A C 1
ATOM 1359 O O . GLU A 1 174 ? 22.378 11.378 -9.181 1.00 78.88 174 GLU A O 1
ATOM 1364 N N . THR A 1 175 ? 20.660 9.970 -9.048 1.00 83.44 175 THR A N 1
ATOM 1365 C CA . THR A 1 175 ? 19.942 10.769 -8.045 1.00 83.44 175 THR A CA 1
ATOM 1366 C C . THR A 1 175 ? 20.434 10.510 -6.616 1.00 83.44 175 THR A C 1
ATOM 1368 O O . THR A 1 175 ? 20.972 9.450 -6.282 1.00 83.44 175 THR A O 1
ATOM 1371 N N . THR A 1 176 ? 20.190 11.470 -5.718 1.00 79.25 176 THR A N 1
ATOM 1372 C CA . THR A 1 176 ? 20.418 11.301 -4.270 1.00 79.25 176 THR A CA 1
ATOM 1373 C C . THR A 1 176 ? 19.598 10.149 -3.686 1.00 79.25 176 THR A C 1
ATOM 1375 O O . THR A 1 176 ? 20.087 9.417 -2.833 1.00 79.25 176 THR A O 1
ATOM 1378 N N . ILE A 1 177 ? 18.397 9.918 -4.220 1.00 76.31 177 ILE A N 1
ATOM 1379 C CA . ILE A 1 177 ? 17.508 8.817 -3.838 1.00 76.31 177 ILE A CA 1
ATOM 1380 C C . ILE A 1 177 ? 18.184 7.460 -4.087 1.00 76.31 177 ILE A C 1
ATOM 1382 O O . ILE A 1 177 ? 18.194 6.598 -3.207 1.00 76.31 177 ILE A O 1
ATOM 1386 N N . ALA A 1 178 ? 18.816 7.280 -5.251 1.00 76.12 178 ALA A N 1
ATOM 1387 C CA . ALA A 1 178 ? 19.540 6.050 -5.559 1.00 76.12 178 ALA A CA 1
ATOM 1388 C C . ALA A 1 178 ? 20.776 5.855 -4.663 1.00 76.12 178 ALA A C 1
ATOM 1390 O O . ALA A 1 178 ? 21.077 4.728 -4.269 1.00 76.12 178 ALA A O 1
ATOM 1391 N N . ASN A 1 179 ? 21.469 6.936 -4.282 1.00 77.00 179 ASN A N 1
ATOM 1392 C CA . ASN A 1 179 ? 22.559 6.870 -3.301 1.00 77.00 179 ASN A CA 1
ATOM 1393 C C . ASN A 1 179 ? 22.080 6.333 -1.945 1.00 77.00 179 ASN A C 1
ATOM 1395 O O . ASN A 1 179 ? 22.689 5.404 -1.405 1.00 77.00 179 ASN A O 1
ATOM 1399 N N . ASP A 1 180 ? 20.975 6.870 -1.428 1.00 78.06 180 ASP A N 1
ATOM 1400 C CA . ASP A 1 180 ? 20.411 6.450 -0.145 1.00 78.06 180 ASP A CA 1
ATOM 1401 C C . ASP A 1 180 ? 19.935 4.992 -0.177 1.00 78.06 180 ASP A C 1
ATOM 1403 O O . ASP A 1 180 ? 20.161 4.249 0.781 1.00 78.06 180 ASP A O 1
ATOM 1407 N N . MET A 1 181 ? 19.357 4.545 -1.297 1.00 72.88 181 MET A N 1
ATOM 1408 C CA . MET A 1 181 ? 18.936 3.152 -1.505 1.00 72.88 181 MET A CA 1
ATOM 1409 C C . MET A 1 181 ? 20.112 2.184 -1.505 1.00 72.88 181 MET A C 1
ATOM 1411 O O . MET A 1 181 ? 20.098 1.200 -0.761 1.00 72.88 181 MET A O 1
ATOM 1415 N N . ARG A 1 182 ? 21.177 2.504 -2.252 1.00 73.44 182 ARG A N 1
ATOM 1416 C CA . ARG A 1 182 ? 22.429 1.734 -2.229 1.00 73.44 182 ARG A CA 1
ATOM 1417 C C . ARG A 1 182 ? 23.042 1.699 -0.827 1.00 73.44 182 ARG A C 1
ATOM 1419 O O . ARG A 1 182 ? 23.692 0.720 -0.459 1.00 73.44 182 ARG A O 1
ATOM 1426 N N . GLY A 1 183 ? 22.878 2.770 -0.049 1.00 73.81 183 GLY A N 1
ATOM 1427 C CA . GLY A 1 183 ? 23.304 2.838 1.349 1.00 73.81 183 GLY A CA 1
ATOM 1428 C C . GLY A 1 183 ? 22.462 1.953 2.272 1.00 73.81 183 GLY A C 1
ATOM 1429 O O . GLY A 1 183 ? 23.012 1.224 3.095 1.00 73.81 183 GLY A O 1
ATOM 1430 N N . ALA A 1 184 ? 21.137 1.975 2.123 1.00 69.50 184 ALA A N 1
ATOM 1431 C CA . ALA A 1 184 ? 20.213 1.162 2.909 1.00 69.50 184 ALA A CA 1
ATOM 1432 C C . ALA A 1 184 ? 20.397 -0.339 2.646 1.00 69.50 184 ALA A C 1
ATOM 1434 O O . ALA A 1 184 ? 20.533 -1.103 3.600 1.00 69.50 184 ALA A O 1
ATOM 1435 N N . GLN A 1 185 ? 20.501 -0.749 1.378 1.00 65.94 185 GLN A N 1
ATOM 1436 C CA . GLN A 1 185 ? 20.776 -2.140 1.003 1.00 65.94 185 GLN A CA 1
ATOM 1437 C C . GLN A 1 185 ? 22.101 -2.639 1.590 1.00 65.94 185 GLN A C 1
ATOM 1439 O O . GLN A 1 185 ? 22.165 -3.759 2.090 1.00 65.94 185 GLN A O 1
ATOM 1444 N N . ARG A 1 186 ? 23.145 -1.797 1.609 1.00 69.00 186 ARG A N 1
ATOM 1445 C CA . ARG A 1 186 ? 24.429 -2.136 2.244 1.00 69.00 186 ARG A CA 1
ATOM 1446 C C . ARG A 1 186 ? 24.319 -2.335 3.754 1.00 69.00 186 ARG A C 1
ATOM 1448 O O . ARG A 1 186 ? 24.966 -3.237 4.271 1.00 69.00 186 ARG A O 1
ATOM 1455 N N . ARG A 1 187 ? 23.514 -1.530 4.456 1.00 69.81 187 ARG A N 1
ATOM 1456 C CA . ARG A 1 187 ? 23.277 -1.705 5.901 1.00 69.81 187 ARG A CA 1
ATOM 1457 C C . ARG A 1 187 ? 22.548 -3.017 6.196 1.00 69.81 187 ARG A C 1
ATOM 1459 O O . ARG A 1 187 ? 23.018 -3.789 7.018 1.00 69.81 187 ARG A O 1
ATOM 1466 N N . ILE A 1 188 ? 21.477 -3.303 5.453 1.00 63.03 188 ILE A N 1
ATOM 1467 C CA . ILE A 1 188 ? 20.701 -4.547 5.591 1.00 63.03 188 ILE A CA 1
ATOM 1468 C C . ILE A 1 188 ? 21.578 -5.772 5.294 1.00 63.03 188 ILE A C 1
ATOM 1470 O O . ILE A 1 188 ? 21.587 -6.733 6.059 1.00 63.03 188 ILE A O 1
ATOM 1474 N N . ALA A 1 189 ? 22.364 -5.724 4.214 1.00 60.31 189 ALA A N 1
ATOM 1475 C CA . ALA A 1 189 ? 23.300 -6.794 3.889 1.00 60.31 189 ALA A CA 1
ATOM 1476 C C . ALA A 1 189 ? 24.401 -6.930 4.955 1.00 60.31 189 ALA A C 1
ATOM 1478 O O . ALA A 1 189 ? 24.735 -8.046 5.335 1.00 60.31 189 ALA A O 1
ATOM 1479 N N . GLY A 1 190 ? 24.935 -5.826 5.486 1.00 53.88 190 GLY A N 1
ATOM 1480 C CA . GLY A 1 190 ? 25.950 -5.832 6.544 1.00 53.88 190 GLY A CA 1
ATOM 1481 C C . GLY A 1 190 ? 25.475 -6.444 7.868 1.00 53.88 190 GLY A C 1
ATOM 1482 O O . GLY A 1 190 ? 26.233 -7.178 8.500 1.00 53.88 190 GLY A O 1
ATOM 1483 N N . ASP A 1 191 ? 24.221 -6.209 8.257 1.00 54.09 191 ASP A N 1
ATOM 1484 C CA . ASP A 1 191 ? 23.635 -6.776 9.481 1.00 54.09 191 ASP A CA 1
ATOM 1485 C C . ASP A 1 191 ? 23.334 -8.282 9.350 1.00 54.09 191 ASP A C 1
ATOM 1487 O O . ASP A 1 191 ? 23.392 -9.020 10.339 1.00 54.09 191 ASP A O 1
ATOM 1491 N N . SER A 1 192 ? 23.107 -8.776 8.125 1.00 44.00 192 SER A N 1
ATOM 1492 C CA . SER A 1 192 ? 22.909 -10.212 7.861 1.00 44.00 192 SER A CA 1
ATOM 1493 C C . SER A 1 192 ? 24.164 -11.073 8.080 1.00 44.00 192 SER A C 1
ATOM 1495 O O . SER A 1 192 ? 24.036 -12.257 8.373 1.00 44.00 192 SER A O 1
ATOM 1497 N N . TRP A 1 193 ? 25.373 -10.496 8.030 1.00 39.31 193 TRP A N 1
ATOM 1498 C CA . TRP A 1 193 ? 26.623 -11.217 8.338 1.00 39.31 193 TRP A CA 1
ATOM 1499 C C . TRP A 1 193 ? 26.969 -11.228 9.830 1.00 39.31 193 TRP A C 1
ATOM 1501 O O . TRP A 1 193 ? 27.714 -12.097 10.275 1.00 39.31 193 TRP A O 1
ATOM 1511 N N . LYS A 1 194 ? 26.429 -10.290 10.619 1.00 44.81 194 LYS A N 1
ATOM 1512 C CA . LYS A 1 194 ? 26.672 -10.219 12.070 1.00 44.81 194 LYS A CA 1
ATOM 1513 C C . LYS A 1 194 ? 25.773 -11.145 12.892 1.00 44.81 194 LYS A C 1
ATOM 1515 O O . LYS A 1 194 ? 26.037 -11.344 14.066 1.00 44.81 194 LYS A O 1
ATOM 1520 N N . THR A 1 195 ? 24.729 -11.715 12.294 1.00 44.62 195 THR A N 1
ATOM 1521 C CA . THR A 1 195 ? 23.751 -12.583 12.977 1.00 44.62 195 THR A CA 1
ATOM 1522 C C . THR A 1 195 ? 24.004 -14.083 12.784 1.00 44.62 195 THR A C 1
ATOM 1524 O O . THR A 1 195 ? 23.230 -14.894 13.280 1.00 44.62 195 THR A O 1
ATOM 1527 N N . VAL A 1 196 ? 25.090 -14.470 12.101 1.00 42.50 196 VAL A N 1
ATOM 1528 C CA . VAL A 1 196 ? 25.465 -15.885 11.861 1.00 42.50 196 VAL A CA 1
ATOM 1529 C C . VAL A 1 196 ? 26.727 -16.289 12.645 1.00 42.50 196 VAL A C 1
ATOM 1531 O O . VAL A 1 196 ? 27.266 -17.374 12.458 1.00 42.50 196 VAL A O 1
ATOM 1534 N N . GLY A 1 197 ? 27.210 -15.427 13.538 1.00 44.47 197 GLY A N 1
ATOM 1535 C CA . GLY A 1 197 ? 28.409 -15.679 14.329 1.00 44.47 197 GLY A CA 1
ATOM 1536 C C . GLY A 1 197 ? 28.296 -15.116 15.735 1.00 44.47 197 GLY A C 1
ATOM 1537 O O . GLY A 1 197 ? 29.017 -14.179 16.043 1.00 44.47 197 GLY A O 1
ATOM 1538 N N . GLU A 1 198 ? 27.387 -15.675 16.534 1.00 33.50 198 GLU A N 1
ATOM 1539 C CA . GLU A 1 198 ? 27.446 -15.766 18.004 1.00 33.50 198 GLU A CA 1
ATOM 1540 C C . GLU A 1 198 ? 26.476 -16.852 18.491 1.00 33.50 198 GLU A C 1
ATOM 1542 O O . GLU A 1 198 ? 25.320 -16.877 18.007 1.00 33.50 198 GLU A O 1
#

Solvent-accessible surface area (backbone atoms only — not comparable to full-atom values): 12004 Å² total; per-residue (Å²): 133,61,68,46,62,76,72,72,48,89,81,85,87,85,86,76,87,68,94,69,58,72,31,55,37,53,46,51,45,63,71,66,46,60,61,88,93,48,55,76,60,63,47,80,43,75,53,70,85,61,29,88,84,37,63,65,56,44,50,39,50,52,50,32,53,50,50,43,49,75,68,73,34,48,76,48,72,52,73,78,62,80,87,74,56,81,46,85,88,82,41,67,40,61,70,32,76,47,81,40,78,46,70,68,94,66,88,54,51,78,61,46,53,60,56,55,46,42,69,36,82,39,35,20,73,58,102,78,24,55,40,39,36,35,39,36,39,46,39,48,50,80,87,60,58,61,70,61,50,52,54,52,50,53,54,50,33,58,76,71,68,55,84,65,76,43,82,42,76,43,84,38,39,90,38,72,67,18,52,52,48,59,50,51,53,49,52,59,56,55,53,62,65,65,72,77,71,127

Secondary structure (DSSP, 8-state):
--HHHHTT----------SS-HHHHHHHHHHH--BTTB--SEEEEE--TTTTT-HHHHHHHHHHHHHHHHTT-EEEEE-S-GGGSPPTTT---TT-EEEEEE-S--TTHHHHHHHHHTTSTTT--STT---EEEEEEEE--TTS-HHHHHHHHHHHHHHTT---SEEEEEE-TTSHHHHHHHHHHHHHHHHHHHTS--

Sequence (198 aa):
RLRMAEEGLDGFAEVVATQAEYSDAICAAVVNTGLGPVSPNTVLLAWPNTWRTNGNIAYDFVSTLRGITNMKKAVIVFKGNPQTYPSTKFDFVDNGIIDVWWIVDDGGLVLLIPYLLLMSPVWKKSGRCTSRIRLFVVLSNVMENPDRLEIAVARHLERARIKISSVRVVDMSETTIANDMRGAQRRIAGDSWKTVGE

Nearest PDB structures (foldseek):
  7ngb-assembly1_B  TM=9.220E-01  e=1.529E-09  Homo sapiens
  7aio-assembly1_A  TM=8.774E-01  e=5.132E-10  Homo sapiens
  7aip-assembly1_A  TM=9.094E-01  e=7.076E-10  Homo sapiens
  7ain-assembly1_A  TM=8.444E-01  e=5.472E-10  Homo sapiens
  3n5c-assembly1_A  TM=3.147E-01  e=1.125E-01  Homo sapiens

Mean predicted aligned error: 8.32 Å

Radius of gyration: 20.11 Å; Cα contacts (8 Å, |Δi|>4): 221; chains: 1; bounding box: 53×41×50 Å

InterPro domains:
  IPR004842 SLC12A transporter family [PTHR11827] (5-176)
  IPR018491 SLC12A transporter, C-terminal [PF03522] (94-175)

pLDDT: mean 83.16, std 12.12, range [33.5, 95.75]

Organism: NCBI:txid420281

Foldseek 3Di:
DDVCVVLVHDDDDDDFDDPDAPLVSLLVCQVPPADVPGGAQEDEEEDPPCCVVPVVSVVSVVSNVVSCVVVNHHYDYDYDDPVPDDRLPDA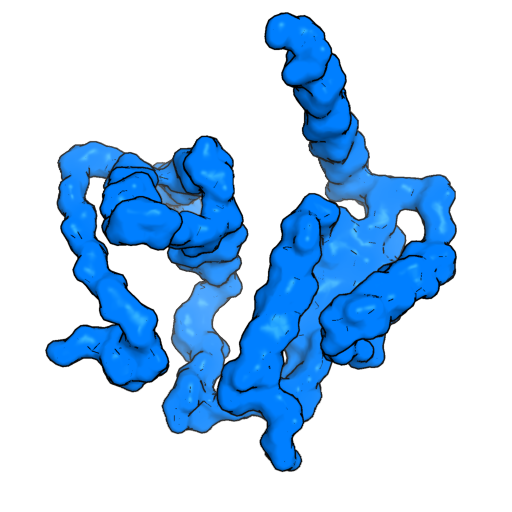ADAQAEAEQEAEDDPVCVSVVVVQVVCVRRRQDDDDGHDYAYEYEYEDLAPPDDQVVVLVVVVVVCVVVVRDHPYYHYDYPNVPPSSVVNVVVVVVVVVVVVVVVPD